Protein AF-0000000075442675 (afdb_homodimer)

pLDDT: mean 93.64, std 9.11, range [33.91, 98.69]

Solvent-accessible surface area (backbone atoms only — not comparable to full-atom values): 12350 Å² total; per-residue (Å²): 120,14,66,55,15,53,50,29,40,51,51,14,61,74,26,34,81,51,34,53,51,86,50,91,44,60,35,53,70,46,50,22,52,49,43,46,20,56,62,39,69,69,18,29,50,34,46,54,47,43,60,75,63,51,63,68,78,42,32,30,48,41,67,50,44,35,72,40,58,76,90,72,62,63,79,36,96,42,80,81,50,68,40,90,90,55,38,53,73,48,44,31,30,26,29,43,65,50,100,84,67,48,62,24,41,36,52,40,73,44,70,68,76,122,121,14,66,55,15,54,50,29,40,51,51,14,61,71,26,35,80,51,33,54,50,86,52,90,44,59,35,53,70,48,51,22,52,49,42,46,19,57,63,40,68,69,19,29,50,34,44,52,47,43,60,74,64,51,63,68,78,43,31,29,48,41,66,49,43,34,71,40,58,77,91,72,60,63,80,36,97,42,79,83,50,66,38,92,92,53,36,53,73,48,44,32,31,26,29,44,65,50,99,83,66,48,60,25,40,37,55,41,74,42,68,65,76,124

Foldseek 3Di:
DDPVVVLVVVLVVLCVQAAADDDPQPDPVVVVLVCLQSVDPQLVVLSVCCQVPPDAPWKWFSVCSSPHHPVPTDTDPDLQAQDPVHGLQTKMWGWHADPVRHIHIYIDRGDPPD/DDPVVVLVVVLVVLCVQAAADDDPQPDPVVVVLVCLQSVDPQLVVLSVCCQVPPDAPWKWFSVCSSPHHPVPTDTDPDLQAQDPVHGLQTKMWGWHADPVRHIHIYIDRGDPPD

Nearest PDB structures (foldseek):
  1qcf-assembly1_A  TM=6.215E-01  e=3.181E+00  Homo sapiens
  1qcf-assembly1_A  TM=6.239E-01  e=3.181E+00  Homo sapiens

Radius of gyration: 18.32 Å; Cα contacts (8 Å, |Δi|>4): 412; chains: 2; bounding box: 30×54×44 Å

Sequence (228 aa):
RSALSVLLERLASMSDRLHCVVDENFDIDTIAWLVIGLGADESRQRLFNFLDEATMGVWYCLGDVVSQSFRFLIELESPEEACVSHGLSCKRVMVVQDELGCRQLRFKTVHRAERSALSVLLERLASMSDRLHCVVDENFDIDTIAWLVIGLGADESRQRLFNFLDEATMGVWYCLGDVVSQSFRFLIELESPEEACVSHGLSCKRVMVVQDELGCRQLRFKTVHRAE

Structure (mmCIF, N/CA/C/O backbone):
data_AF-0000000075442675-model_v1
#
loop_
_entity.id
_entity.type
_entity.pdbx_description
1 polymer 'Uncharacterized protein'
#
loop_
_atom_site.group_PDB
_atom_site.id
_atom_site.type_symbol
_atom_site.label_atom_id
_atom_site.label_alt_id
_atom_site.label_comp_id
_atom_site.label_asym_id
_atom_site.label_entity_id
_atom_site.label_seq_id
_atom_site.pdbx_PDB_ins_code
_atom_site.Cartn_x
_atom_site.Cartn_y
_atom_site.Cartn_z
_atom_site.occupancy
_atom_site.B_iso_or_equiv
_atom_site.auth_seq_id
_atom_site.auth_comp_id
_atom_site.auth_asym_id
_atom_site.auth_atom_id
_atom_site.pdbx_PDB_model_num
ATOM 1 N N . ARG A 1 1 ? -4.152 3.811 19.984 1 90.62 1 ARG A N 1
ATOM 2 C CA . ARG A 1 1 ? -3.889 3.15 18.719 1 90.62 1 ARG A CA 1
ATOM 3 C C . ARG A 1 1 ? -4.66 3.82 17.578 1 90.62 1 ARG A C 1
ATOM 5 O O . ARG A 1 1 ? -5.832 4.164 17.734 1 90.62 1 ARG A O 1
ATOM 12 N N . SER A 1 2 ? -3.941 4.066 16.578 1 96.81 2 SER A N 1
ATOM 13 C CA . SER A 1 2 ? -4.574 4.727 15.438 1 96.81 2 SER A CA 1
ATOM 14 C C . SER A 1 2 ? -5.43 3.752 14.633 1 96.81 2 SER A C 1
ATOM 16 O O . SER A 1 2 ? -5.254 2.535 14.742 1 96.81 2 SER A O 1
ATOM 18 N N . ALA A 1 3 ? -6.379 4.289 13.883 1 97.69 3 ALA A N 1
ATOM 19 C CA . ALA A 1 3 ? -7.184 3.455 12.992 1 97.69 3 ALA A CA 1
ATOM 20 C C . ALA A 1 3 ? -6.305 2.738 11.969 1 97.69 3 ALA A C 1
ATOM 22 O O . ALA A 1 3 ? -6.57 1.59 11.609 1 97.69 3 ALA A O 1
ATOM 23 N N . LEU A 1 4 ? -5.27 3.438 11.531 1 98.25 4 LEU A N 1
ATOM 24 C CA . LEU A 1 4 ? -4.34 2.836 10.586 1 98.25 4 LEU A CA 1
ATOM 25 C C . LEU A 1 4 ? -3.652 1.62 11.195 1 98.25 4 LEU A C 1
ATOM 27 O O . LEU A 1 4 ? -3.549 0.572 10.555 1 98.25 4 LEU A O 1
ATOM 31 N N . SER A 1 5 ? -3.236 1.75 12.43 1 98.62 5 SER A N 1
ATOM 32 C CA . SER A 1 5 ? -2.559 0.659 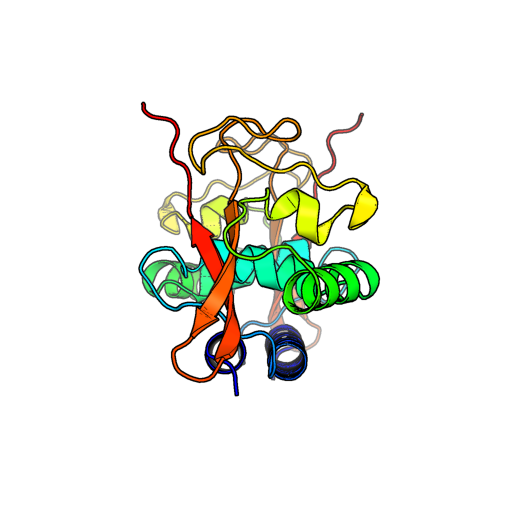13.117 1 98.62 5 SER A CA 1
ATOM 33 C C . SER A 1 5 ? -3.459 -0.566 13.234 1 98.62 5 SER A C 1
ATOM 35 O O . SER A 1 5 ? -3.021 -1.69 12.977 1 98.62 5 SER A O 1
ATOM 37 N N . VAL A 1 6 ? -4.691 -0.37 13.531 1 98.25 6 VAL A N 1
ATOM 38 C CA . VAL A 1 6 ? -5.66 -1.455 13.672 1 98.25 6 VAL A CA 1
ATOM 39 C C . VAL A 1 6 ? -5.867 -2.137 12.32 1 98.25 6 VAL A C 1
ATOM 41 O O . VAL A 1 6 ? -5.883 -3.367 12.234 1 98.25 6 VAL A O 1
ATOM 44 N N . LEU A 1 7 ? -5.992 -1.33 11.305 1 98.12 7 LEU A N 1
ATOM 45 C CA . LEU A 1 7 ? -6.227 -1.875 9.969 1 98.12 7 LEU A CA 1
ATOM 46 C C . LEU A 1 7 ? -5.023 -2.686 9.5 1 98.12 7 LEU A C 1
ATOM 48 O O . LEU A 1 7 ? -5.188 -3.77 8.93 1 98.12 7 LEU A O 1
ATOM 52 N N . LEU A 1 8 ? -3.84 -2.174 9.742 1 98.5 8 LEU A N 1
ATOM 53 C CA . LEU A 1 8 ? -2.635 -2.887 9.328 1 98.5 8 LEU A CA 1
ATOM 54 C C . LEU A 1 8 ? -2.492 -4.199 10.086 1 98.5 8 LEU A C 1
ATOM 56 O O . LEU A 1 8 ? -2.008 -5.191 9.539 1 98.5 8 LEU A O 1
ATOM 60 N N . GLU A 1 9 ? -2.914 -4.219 11.336 1 98.44 9 GLU A N 1
ATOM 61 C CA . GLU A 1 9 ? -2.906 -5.465 12.094 1 98.44 9 GLU A CA 1
ATOM 62 C C . GLU A 1 9 ? -3.875 -6.484 11.5 1 98.44 9 GLU A C 1
ATOM 64 O O . GLU A 1 9 ? -3.576 -7.676 11.445 1 98.44 9 GLU A O 1
ATOM 69 N N . ARG A 1 10 ? -5 -6.012 11.094 1 98.06 10 ARG A N 1
ATOM 70 C CA . ARG A 1 10 ? -5.961 -6.895 10.445 1 98.06 10 ARG A CA 1
ATOM 71 C C . ARG A 1 10 ? -5.395 -7.457 9.148 1 98.06 10 ARG A C 1
ATOM 73 O O . ARG A 1 10 ? -5.52 -8.656 8.875 1 98.06 10 ARG A O 1
ATOM 80 N N . LEU A 1 11 ? -4.797 -6.594 8.383 1 98.5 11 LEU A N 1
ATOM 81 C CA . LEU A 1 11 ? -4.184 -7.047 7.137 1 98.5 11 LEU A CA 1
ATOM 82 C C . LEU A 1 11 ? -3.072 -8.055 7.414 1 98.5 11 LEU A C 1
ATOM 84 O O . LEU A 1 11 ? -2.893 -9.008 6.656 1 98.5 11 LEU A O 1
ATOM 88 N N . ALA A 1 12 ? -2.342 -7.789 8.492 1 98.44 12 ALA A N 1
ATOM 89 C CA . ALA A 1 12 ? -1.298 -8.734 8.883 1 98.44 12 ALA A CA 1
ATOM 90 C C . ALA A 1 12 ? -1.883 -10.117 9.164 1 98.44 12 ALA A C 1
ATOM 92 O O . ALA A 1 12 ? -1.356 -11.125 8.695 1 98.44 12 ALA A O 1
ATOM 93 N N . SER A 1 13 ? -2.959 -10.133 9.836 1 98.19 13 SER A N 1
ATOM 94 C CA . SER A 1 13 ? -3.623 -11.391 10.156 1 98.19 13 SER A CA 1
ATOM 95 C C . SER A 1 13 ? -4.109 -12.094 8.891 1 98.19 13 SER A C 1
ATOM 97 O O . SER A 1 13 ? -3.967 -13.312 8.758 1 98.19 13 SER A O 1
ATOM 99 N N . MET A 1 14 ? -4.621 -11.328 8.008 1 97.38 14 MET A N 1
ATOM 100 C CA . MET A 1 14 ? -5.164 -11.883 6.77 1 97.38 14 MET A CA 1
ATOM 101 C C . MET A 1 14 ? -4.055 -12.453 5.895 1 97.38 14 MET A C 1
ATOM 103 O O . MET A 1 14 ? -4.312 -13.305 5.039 1 97.38 14 MET A O 1
ATOM 107 N N . SER A 1 15 ? -2.85 -11.977 6.082 1 98.31 15 SER A N 1
ATOM 108 C CA . SER A 1 15 ? -1.772 -12.344 5.168 1 98.31 15 SER A CA 1
ATOM 109 C C . SER A 1 15 ? -0.898 -13.445 5.754 1 98.31 15 SER A C 1
ATOM 111 O O . SER A 1 15 ? 0.197 -13.711 5.254 1 98.31 15 SER A O 1
ATOM 113 N N . ASP A 1 16 ? -1.342 -14.109 6.832 1 97.56 16 ASP A N 1
ATOM 114 C CA . ASP A 1 16 ? -0.563 -15.102 7.566 1 97.56 16 ASP A CA 1
ATOM 115 C C . ASP A 1 16 ? -0.097 -16.219 6.641 1 97.56 16 ASP A C 1
ATOM 117 O O . ASP A 1 16 ? 1.003 -16.75 6.809 1 97.56 16 ASP A O 1
ATOM 121 N N . ARG A 1 17 ? -0.922 -16.594 5.648 1 96.12 17 ARG A N 1
ATOM 122 C CA . ARG A 1 17 ? -0.6 -17.719 4.793 1 96.12 17 ARG A CA 1
ATOM 123 C C . ARG A 1 17 ? -0.155 -17.266 3.41 1 96.12 17 ARG A C 1
ATOM 125 O O . ARG A 1 17 ? 0.044 -18.078 2.508 1 96.12 17 ARG A O 1
ATOM 132 N N . LEU A 1 18 ? -0.059 -15.938 3.232 1 98.06 18 LEU A N 1
ATOM 133 C CA . LEU A 1 18 ? 0.383 -15.406 1.947 1 98.06 18 LEU A CA 1
ATOM 134 C C . LEU A 1 18 ? 1.905 -15.344 1.877 1 98.06 18 LEU A C 1
ATOM 136 O O . LEU A 1 18 ? 2.498 -14.273 2.021 1 98.06 18 LEU A O 1
ATOM 140 N N . HIS A 1 19 ? 2.447 -16.469 1.612 1 98.12 19 HIS A N 1
ATOM 141 C CA . HIS A 1 19 ? 3.902 -16.594 1.604 1 98.12 19 HIS A CA 1
ATOM 142 C C . HIS A 1 19 ? 4.5 -15.953 0.354 1 98.12 19 HIS A C 1
ATOM 144 O O . HIS A 1 19 ? 3.986 -16.156 -0.751 1 98.12 19 HIS A O 1
ATOM 150 N N . CYS A 1 20 ? 5.535 -15.203 0.565 1 98.31 20 CYS A N 1
ATOM 151 C CA . CYS A 1 20 ? 6.23 -14.484 -0.495 1 98.31 20 CYS A CA 1
ATOM 152 C C . CYS A 1 20 ? 7.727 -14.773 -0.459 1 98.31 20 CYS A C 1
ATOM 154 O O . CYS A 1 20 ? 8.297 -14.984 0.613 1 98.31 20 CYS A O 1
ATOM 156 N N . VAL A 1 21 ? 8.32 -14.805 -1.605 1 98.25 21 VAL A N 1
ATOM 157 C CA . VAL A 1 21 ? 9.773 -14.805 -1.68 1 98.25 21 VAL A CA 1
ATOM 158 C C . VAL A 1 21 ? 10.32 -13.445 -1.259 1 98.25 21 VAL A C 1
ATOM 160 O O . VAL A 1 21 ? 9.93 -12.414 -1.817 1 98.25 21 VAL A O 1
ATOM 163 N N . VAL A 1 22 ? 11.203 -13.531 -0.274 1 97.69 22 VAL A N 1
ATOM 164 C CA . VAL A 1 22 ? 11.781 -12.289 0.224 1 97.69 22 VAL A CA 1
ATOM 165 C C . VAL A 1 22 ? 13.117 -12.023 -0.463 1 97.69 22 VAL A C 1
ATOM 167 O O . VAL A 1 22 ? 14.133 -12.625 -0.112 1 97.69 22 VAL A O 1
ATOM 170 N N . ASP A 1 23 ? 13.109 -11.188 -1.436 1 96.62 23 ASP A N 1
ATOM 171 C CA . ASP A 1 23 ? 14.312 -10.742 -2.135 1 96.62 23 ASP A CA 1
ATOM 172 C C . ASP A 1 23 ? 14.211 -9.258 -2.486 1 96.62 23 ASP A C 1
ATOM 174 O O . ASP A 1 23 ? 13.43 -8.523 -1.885 1 96.62 23 ASP A O 1
ATOM 178 N N . GLU A 1 24 ? 15 -8.68 -3.377 1 95.44 24 GLU A N 1
ATOM 179 C CA . GLU A 1 24 ? 15.062 -7.254 -3.668 1 95.44 24 GLU A CA 1
ATOM 180 C C . GLU A 1 24 ? 13.75 -6.758 -4.266 1 95.44 24 GLU A C 1
ATOM 182 O O . GLU A 1 24 ? 13.469 -5.555 -4.258 1 95.44 24 GLU A O 1
ATOM 187 N N . ASN A 1 25 ? 12.953 -7.762 -4.797 1 95.12 25 ASN A N 1
ATOM 188 C CA . ASN A 1 25 ? 11.695 -7.379 -5.438 1 95.12 25 ASN A CA 1
ATOM 189 C C . ASN A 1 25 ? 10.539 -7.383 -4.445 1 95.12 25 ASN A C 1
ATOM 191 O O . ASN A 1 25 ? 9.445 -6.906 -4.758 1 95.12 25 ASN A O 1
ATOM 195 N N . PHE A 1 26 ? 10.789 -7.965 -3.246 1 96.81 26 PHE A N 1
ATOM 196 C CA . PHE A 1 26 ? 9.859 -7.848 -2.125 1 96.81 26 PHE A CA 1
ATOM 197 C C . PHE A 1 26 ? 10.094 -6.551 -1.362 1 96.81 26 PHE A C 1
ATOM 199 O O . PHE A 1 26 ? 10.562 -6.57 -0.22 1 96.81 26 PHE A O 1
ATOM 206 N N . ASP A 1 27 ? 9.742 -5.422 -2.068 1 94.81 27 ASP A N 1
ATOM 207 C CA . ASP A 1 27 ? 10.016 -4.082 -1.562 1 94.81 27 ASP A CA 1
ATOM 208 C C . ASP A 1 27 ? 8.727 -3.393 -1.117 1 94.81 27 ASP A C 1
ATOM 210 O O . ASP A 1 27 ? 7.648 -3.986 -1.175 1 94.81 27 ASP A O 1
ATOM 214 N N . ILE A 1 28 ? 8.859 -2.23 -0.713 1 94.62 28 ILE A N 1
ATOM 215 C CA . ILE A 1 28 ? 7.742 -1.525 -0.094 1 94.62 28 ILE A CA 1
ATOM 216 C C . ILE A 1 28 ? 6.637 -1.307 -1.124 1 94.62 28 ILE A C 1
ATOM 218 O O . ILE A 1 28 ? 5.453 -1.332 -0.785 1 94.62 28 ILE A O 1
ATOM 222 N N . ASP A 1 29 ? 7.016 -1.035 -2.387 1 92.31 29 ASP A N 1
ATOM 223 C CA . ASP A 1 29 ? 6.02 -0.896 -3.445 1 92.31 29 ASP A CA 1
ATOM 224 C C . ASP A 1 29 ? 5.199 -2.176 -3.602 1 92.31 29 ASP A C 1
ATOM 226 O O . ASP A 1 29 ? 3.986 -2.119 -3.801 1 92.31 29 ASP A O 1
ATOM 230 N N . THR A 1 30 ? 5.914 -3.285 -3.512 1 95.69 30 THR A N 1
ATOM 231 C CA . THR A 1 30 ? 5.234 -4.57 -3.598 1 95.69 30 THR A CA 1
ATOM 232 C C . THR A 1 30 ? 4.27 -4.75 -2.428 1 95.69 30 THR A C 1
ATOM 234 O O . THR A 1 30 ? 3.129 -5.184 -2.617 1 95.69 30 THR A O 1
ATOM 237 N N . ILE A 1 31 ? 4.695 -4.41 -1.247 1 97.06 31 ILE A N 1
ATOM 238 C CA . ILE A 1 31 ? 3.855 -4.531 -0.06 1 97.06 31 ILE A CA 1
ATOM 239 C C . ILE A 1 31 ? 2.611 -3.658 -0.218 1 97.06 31 ILE A C 1
ATOM 241 O O . ILE A 1 31 ? 1.505 -4.074 0.134 1 97.06 31 ILE A O 1
ATOM 245 N N . ALA A 1 32 ? 2.797 -2.504 -0.785 1 95.06 32 ALA A N 1
ATOM 246 C CA . ALA A 1 32 ? 1.663 -1.62 -1.043 1 95.06 32 ALA A CA 1
ATOM 247 C C . ALA A 1 32 ? 0.653 -2.281 -1.977 1 95.06 32 ALA A C 1
ATOM 249 O O . ALA A 1 32 ? -0.556 -2.207 -1.746 1 95.06 32 ALA A O 1
ATOM 250 N N . TRP A 1 33 ? 1.118 -2.938 -3 1 94.44 33 TRP A N 1
ATOM 251 C CA . TRP A 1 33 ? 0.238 -3.66 -3.912 1 94.44 33 TRP A CA 1
ATOM 252 C C . TRP A 1 33 ? -0.495 -4.785 -3.188 1 94.44 33 TRP A C 1
ATOM 254 O O . TRP A 1 33 ? -1.679 -5.023 -3.436 1 94.44 33 TRP A O 1
ATOM 264 N N . LEU A 1 34 ? 0.223 -5.449 -2.324 1 97.81 34 LEU A N 1
ATOM 265 C CA . LEU A 1 34 ? -0.387 -6.559 -1.602 1 97.81 34 LEU A CA 1
ATOM 266 C C . LEU A 1 34 ? -1.438 -6.055 -0.618 1 97.81 34 LEU A C 1
ATOM 268 O O . LEU A 1 34 ? -2.443 -6.727 -0.379 1 97.81 34 LEU A O 1
ATOM 272 N N . VAL A 1 35 ? -1.196 -4.875 -0.115 1 97.75 35 VAL A N 1
ATOM 273 C CA . VAL A 1 35 ? -2.201 -4.246 0.737 1 97.75 35 VAL A CA 1
ATOM 274 C C . VAL A 1 35 ? -3.475 -3.994 -0.065 1 97.75 35 VAL A C 1
ATOM 276 O O . VAL A 1 35 ? -4.578 -4.277 0.405 1 97.75 35 VAL A O 1
ATOM 279 N N . ILE A 1 36 ? -3.336 -3.549 -1.27 1 95.44 36 ILE A N 1
ATOM 280 C CA . ILE A 1 36 ? -4.48 -3.338 -2.15 1 95.44 36 ILE A CA 1
ATOM 281 C C . ILE A 1 36 ? -5.199 -4.664 -2.387 1 95.44 36 ILE A C 1
ATOM 283 O O . ILE A 1 36 ? -6.43 -4.734 -2.314 1 95.44 36 ILE A O 1
ATOM 287 N N . GLY A 1 37 ? -4.496 -5.66 -2.57 1 96.19 37 GLY A N 1
ATOM 288 C CA . GLY A 1 37 ? -5.059 -6.977 -2.811 1 96.19 37 GLY A CA 1
ATOM 289 C C . GLY A 1 37 ? -5.738 -7.57 -1.59 1 96.19 37 GLY A C 1
ATOM 290 O O . GLY A 1 37 ? -6.715 -8.312 -1.715 1 96.19 37 GLY A O 1
ATOM 291 N N . LEU A 1 38 ? -5.199 -7.246 -0.438 1 97.5 38 LEU A N 1
ATOM 292 C CA . LEU A 1 38 ? -5.711 -7.82 0.802 1 97.5 38 LEU A CA 1
ATOM 293 C C . LEU A 1 38 ? -6.918 -7.035 1.307 1 97.5 38 LEU A C 1
ATOM 295 O O . LEU A 1 38 ? -7.766 -7.582 2.012 1 97.5 38 LEU A O 1
ATOM 299 N N . GLY A 1 39 ? -6.945 -5.863 0.927 1 94 39 GLY A N 1
ATOM 300 C CA . GLY A 1 39 ? -7.895 -4.953 1.545 1 94 39 GLY A CA 1
ATOM 301 C C . GLY A 1 39 ? -9.328 -5.223 1.138 1 94 39 GLY A C 1
ATOM 302 O O . GLY A 1 39 ? -10.242 -5.125 1.96 1 94 39 GLY A O 1
ATOM 303 N N . ALA A 1 40 ? -9.523 -5.434 -0.117 1 90.25 40 ALA A N 1
ATOM 304 C CA . ALA A 1 40 ? -10.867 -5.73 -0.588 1 90.25 40 ALA A CA 1
ATOM 305 C C . ALA A 1 40 ? -11.133 -7.234 -0.591 1 90.25 40 ALA A C 1
ATOM 307 O O . ALA A 1 40 ? -10.266 -8.023 -0.99 1 90.25 40 ALA A O 1
ATOM 308 N N . ASP A 1 41 ? -12.336 -7.637 -0.234 1 93.06 41 ASP A N 1
ATOM 309 C CA . ASP A 1 41 ? -12.672 -9.055 -0.108 1 93.06 41 ASP A CA 1
ATOM 310 C C . ASP A 1 41 ? -12.438 -9.789 -1.426 1 93.06 41 ASP A C 1
ATOM 312 O O . ASP A 1 41 ? -11.781 -10.828 -1.455 1 93.06 41 ASP A O 1
ATOM 316 N N . GLU A 1 42 ? -12.984 -9.25 -2.496 1 94.62 42 GLU A N 1
ATOM 317 C CA . GLU A 1 42 ? -12.867 -9.922 -3.785 1 94.62 42 GLU A CA 1
ATOM 318 C C . GLU A 1 42 ? -11.406 -10 -4.234 1 94.62 42 GLU A C 1
ATOM 320 O O . GLU A 1 42 ? -10.961 -11.047 -4.723 1 94.62 42 GLU A O 1
ATOM 325 N N . SER A 1 43 ? -10.695 -8.945 -4.043 1 96.12 43 SER A N 1
ATOM 326 C CA . SER A 1 43 ? -9.289 -8.93 -4.414 1 96.12 43 SER A CA 1
ATOM 327 C C . SER A 1 43 ? -8.484 -9.922 -3.576 1 96.12 43 SER A C 1
ATOM 329 O O . SER A 1 43 ? -7.602 -10.602 -4.094 1 96.12 43 SER A O 1
ATOM 331 N N . ARG A 1 44 ? -8.844 -9.977 -2.346 1 96.88 44 ARG A N 1
ATOM 332 C CA . ARG A 1 44 ? -8.164 -10.898 -1.443 1 96.88 44 ARG A CA 1
ATOM 333 C C . ARG A 1 44 ? -8.359 -12.344 -1.881 1 96.88 44 ARG A C 1
ATOM 335 O O . ARG A 1 44 ? -7.406 -13.125 -1.924 1 96.88 44 ARG A O 1
ATOM 342 N N . GLN A 1 45 ? -9.531 -12.664 -2.248 1 96.56 45 GLN A N 1
ATOM 343 C CA . GLN A 1 45 ? -9.82 -14.008 -2.744 1 96.56 45 GLN A CA 1
ATOM 344 C C . GLN A 1 45 ? -9.039 -14.305 -4.02 1 96.56 45 GLN A C 1
ATOM 346 O O . GLN A 1 45 ? 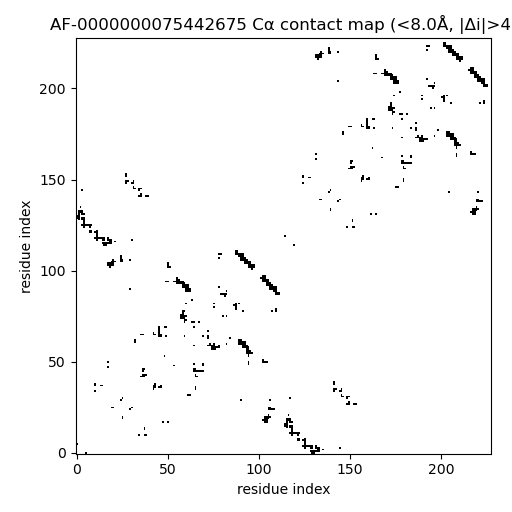-8.492 -15.398 -4.176 1 96.56 45 GLN A O 1
ATOM 351 N N . ARG A 1 46 ? -8.984 -13.352 -4.859 1 97.12 46 ARG A N 1
ATOM 352 C CA . ARG A 1 46 ? -8.234 -13.516 -6.102 1 97.12 46 ARG A CA 1
ATOM 353 C C . ARG A 1 46 ? -6.762 -13.797 -5.824 1 97.12 46 ARG A C 1
ATOM 355 O O . ARG A 1 46 ? -6.16 -14.672 -6.449 1 97.12 46 ARG A O 1
ATOM 362 N N . LEU A 1 47 ? -6.246 -13.062 -4.902 1 97.44 47 LEU A N 1
ATOM 363 C CA . LEU A 1 47 ? -4.832 -13.203 -4.555 1 97.44 47 LEU A CA 1
ATOM 364 C C . LEU A 1 47 ? -4.543 -14.586 -3.994 1 97.44 47 LEU A C 1
ATOM 366 O O . LEU A 1 47 ? -3.588 -15.242 -4.414 1 97.44 47 LEU A O 1
ATOM 370 N N . PHE A 1 48 ? -5.371 -15.109 -3.102 1 97.56 48 PHE A N 1
ATOM 371 C CA . PHE A 1 48 ? -5.164 -16.422 -2.502 1 97.56 48 PHE A CA 1
ATOM 372 C C . PHE A 1 48 ? -5.434 -17.531 -3.516 1 97.56 48 PHE A C 1
ATOM 374 O O . PHE A 1 48 ? -4.727 -18.531 -3.543 1 97.56 48 PHE A O 1
ATOM 381 N N . ASN A 1 49 ? -6.453 -17.297 -4.352 1 97.44 49 ASN A N 1
ATOM 382 C CA . ASN A 1 49 ? -6.688 -18.25 -5.43 1 97.44 49 ASN A CA 1
ATOM 383 C C . ASN A 1 49 ? -5.477 -18.344 -6.359 1 97.44 49 ASN A C 1
ATOM 385 O O . ASN A 1 49 ? -5.105 -19.438 -6.781 1 97.44 49 ASN A O 1
ATOM 389 N N . PHE A 1 50 ? -4.93 -17.266 -6.676 1 98.44 50 PHE A N 1
ATOM 390 C CA . PHE A 1 50 ? -3.736 -17.25 -7.512 1 98.44 50 PHE A CA 1
ATOM 391 C C . PHE A 1 50 ? -2.6 -18.016 -6.859 1 98.44 50 PHE A C 1
ATOM 393 O O . PHE A 1 50 ? -1.978 -18.875 -7.5 1 98.44 50 PHE A O 1
ATOM 400 N N . LEU A 1 51 ? -2.369 -17.766 -5.59 1 98.12 51 LEU A N 1
ATOM 401 C CA . LEU A 1 51 ? -1.33 -18.484 -4.867 1 98.12 51 LEU A CA 1
ATOM 402 C C . LEU A 1 51 ? -1.588 -19.984 -4.902 1 98.12 51 LEU A C 1
ATOM 404 O O . LEU A 1 51 ? -0.672 -20.766 -5.156 1 98.12 51 LEU A O 1
ATOM 408 N N . ASP A 1 52 ? -2.82 -20.359 -4.785 1 97.19 52 ASP A N 1
ATOM 409 C CA . ASP A 1 52 ? -3.166 -21.766 -4.621 1 97.19 52 ASP A CA 1
ATOM 410 C C . ASP A 1 52 ? -3.201 -22.484 -5.965 1 97.19 52 ASP A C 1
ATOM 412 O O . ASP A 1 52 ? -2.844 -23.656 -6.055 1 97.19 52 ASP A O 1
ATOM 416 N N . GLU A 1 53 ? -3.52 -21.719 -7.074 1 96.88 53 GLU A N 1
ATOM 417 C CA . GLU A 1 53 ? -3.953 -22.453 -8.25 1 96.88 53 GLU A CA 1
ATOM 418 C C . GLU A 1 53 ? -3.127 -22.078 -9.477 1 96.88 53 GLU A C 1
ATOM 420 O O . GLU A 1 53 ? -3.127 -22.812 -10.477 1 96.88 53 GLU A O 1
ATOM 425 N N . ALA A 1 54 ? -2.486 -20.969 -9.414 1 97.62 54 ALA A N 1
ATOM 426 C CA . ALA A 1 54 ? -1.804 -20.516 -10.625 1 97.62 54 ALA A CA 1
ATOM 427 C C . ALA A 1 54 ? -0.709 -21.5 -11.039 1 97.62 54 ALA A C 1
ATOM 429 O O . ALA A 1 54 ? -0.136 -22.188 -10.195 1 97.62 54 ALA A O 1
ATOM 430 N N . THR A 1 55 ? -0.481 -21.578 -12.32 1 96.44 55 THR A N 1
ATOM 431 C CA . THR A 1 55 ? 0.628 -22.359 -12.844 1 96.44 55 THR A CA 1
ATOM 432 C C . THR A 1 55 ? 1.961 -21.828 -12.32 1 96.44 55 THR A C 1
ATOM 434 O O . THR A 1 55 ? 2.205 -20.625 -12.328 1 96.44 55 THR A O 1
ATOM 437 N N . MET A 1 56 ? 2.764 -22.75 -11.875 1 96.94 56 MET A N 1
ATOM 438 C CA . MET A 1 56 ? 4.059 -22.375 -11.32 1 96.94 56 MET A CA 1
ATOM 439 C C . MET A 1 56 ? 5.004 -21.906 -12.422 1 96.94 56 MET A C 1
ATOM 441 O O . MET A 1 56 ? 5.039 -22.484 -13.508 1 96.94 56 MET A O 1
ATOM 445 N N . GLY A 1 57 ? 5.727 -20.859 -12.133 1 96.88 57 GLY A N 1
ATOM 446 C CA . GLY A 1 57 ? 6.812 -20.422 -13 1 96.88 57 GLY A CA 1
ATOM 447 C C . GLY A 1 57 ? 6.348 -19.531 -14.133 1 96.88 57 GLY A C 1
ATOM 448 O O . GLY A 1 57 ? 7.109 -19.25 -15.062 1 96.88 57 GLY A O 1
ATOM 449 N N . VAL A 1 58 ? 5.086 -19.156 -14.078 1 97.56 58 VAL A N 1
ATOM 450 C CA . VAL A 1 58 ? 4.539 -18.297 -15.125 1 97.56 58 VAL A CA 1
ATOM 451 C C . VAL A 1 58 ? 4.293 -16.891 -14.562 1 97.56 58 VAL A C 1
ATOM 453 O O . VAL A 1 58 ? 3.715 -16.75 -13.477 1 97.56 58 VAL A O 1
ATOM 456 N N . TRP A 1 59 ? 4.723 -15.906 -15.289 1 97.12 59 TRP A N 1
ATOM 457 C CA . TRP A 1 59 ? 4.605 -14.531 -14.836 1 97.12 59 TRP A CA 1
ATOM 458 C C . TRP A 1 59 ? 3.254 -13.938 -15.227 1 97.12 59 TRP A C 1
ATOM 460 O O . TRP A 1 59 ? 2.764 -14.172 -16.328 1 97.12 59 TRP A O 1
ATOM 470 N N . TYR A 1 60 ? 2.695 -13.117 -14.312 1 97.19 60 TYR A N 1
ATOM 471 C CA . TYR A 1 60 ? 1.475 -12.344 -14.523 1 97.19 60 TYR A CA 1
ATOM 472 C C . TYR A 1 60 ? 1.652 -10.906 -14.047 1 97.19 60 TYR A C 1
ATOM 474 O O . TYR A 1 60 ? 2.598 -10.602 -13.32 1 97.19 60 TYR A O 1
ATOM 482 N N . CYS A 1 61 ? 0.839 -10.078 -14.531 1 96.38 61 CYS A N 1
ATOM 483 C CA . CYS A 1 61 ? 0.715 -8.742 -13.961 1 96.38 61 CYS A CA 1
ATOM 484 C C . CYS A 1 61 ? 0.058 -8.797 -12.586 1 96.38 61 CYS A C 1
ATOM 486 O O . CYS A 1 61 ? -1.07 -9.273 -12.453 1 96.38 61 CYS A O 1
ATOM 488 N N . LEU A 1 62 ? 0.771 -8.25 -11.602 1 96.75 62 LEU A N 1
ATOM 489 C CA . LEU A 1 62 ? 0.215 -8.266 -10.258 1 96.75 62 LEU A CA 1
ATOM 490 C C . LEU A 1 62 ? -1.079 -7.457 -10.195 1 96.75 62 LEU A C 1
ATOM 492 O O . LEU A 1 62 ? -2.041 -7.871 -9.547 1 96.75 62 LEU A O 1
ATOM 496 N N . GLY A 1 63 ? -1.118 -6.324 -10.883 1 94.19 63 GLY A N 1
ATOM 497 C CA . GLY A 1 63 ? -2.336 -5.531 -10.953 1 94.19 63 GLY A CA 1
ATOM 498 C C . GLY A 1 63 ? -3.527 -6.312 -11.469 1 94.19 63 GLY A C 1
ATOM 499 O O . GLY A 1 63 ? -4.633 -6.199 -10.938 1 94.19 63 GLY A O 1
ATOM 500 N N . ASP A 1 64 ? -3.283 -7.09 -12.484 1 95.62 64 ASP A N 1
ATOM 501 C CA . ASP A 1 64 ? -4.359 -7.91 -13.031 1 95.62 64 ASP A CA 1
ATOM 502 C C . ASP A 1 64 ? -4.77 -9.008 -12.055 1 95.62 64 ASP A C 1
ATOM 504 O O . ASP A 1 64 ? -5.957 -9.328 -11.938 1 95.62 64 ASP A O 1
ATOM 508 N N . VAL A 1 65 ? -3.809 -9.57 -11.352 1 97 65 VAL A N 1
ATOM 509 C CA . VAL A 1 65 ? -4.09 -10.641 -10.398 1 97 65 VAL A CA 1
ATOM 510 C C . VAL A 1 65 ? -5.047 -10.133 -9.32 1 97 65 VAL A C 1
ATOM 512 O O . VAL A 1 65 ? -5.961 -10.852 -8.906 1 97 65 VAL A O 1
ATOM 515 N N . VAL A 1 66 ? -4.879 -8.898 -8.93 1 94.88 66 VAL A N 1
ATOM 516 C CA . VAL A 1 66 ? -5.68 -8.398 -7.82 1 94.88 66 VAL A CA 1
ATOM 517 C C . VAL A 1 66 ? -6.996 -7.832 -8.344 1 94.88 66 VAL A C 1
ATOM 519 O O . VAL A 1 66 ? -7.934 -7.609 -7.574 1 94.88 66 VAL A O 1
ATOM 522 N N . SER A 1 67 ? -7.133 -7.613 -9.695 1 93.75 67 SER A N 1
ATOM 523 C CA . SER A 1 67 ? -8.289 -6.859 -10.156 1 93.75 67 SER A CA 1
ATOM 524 C C . SER A 1 67 ? -9.18 -7.707 -11.055 1 93.75 67 SER A C 1
ATOM 526 O O . SER A 1 67 ? -10.328 -7.344 -11.328 1 93.75 67 SER A O 1
ATOM 528 N N . GLN A 1 68 ? -8.625 -8.789 -11.547 1 94.5 68 GLN A N 1
ATOM 529 C CA . GLN A 1 68 ? -9.391 -9.562 -12.523 1 94.5 68 GLN A CA 1
ATOM 530 C C . GLN A 1 68 ? -9.57 -11 -12.055 1 94.5 68 GLN A C 1
ATOM 532 O O . GLN A 1 68 ? -8.828 -11.484 -11.203 1 94.5 68 GLN A O 1
ATOM 537 N N . SER A 1 69 ? -10.57 -11.562 -12.648 1 92.81 69 SER A N 1
ATOM 538 C CA . SER A 1 69 ? -10.781 -12.984 -12.398 1 92.81 69 SER A CA 1
ATOM 539 C C . SER A 1 69 ? -9.633 -13.82 -12.961 1 92.81 69 SER A C 1
ATOM 541 O O . SER A 1 69 ? -9.07 -13.484 -14.008 1 92.81 69 SER A O 1
ATOM 543 N N . PHE A 1 70 ? -9.445 -14.891 -12.289 1 93.88 70 PHE A N 1
ATOM 544 C CA . PHE A 1 70 ? -8.344 -15.797 -12.602 1 93.88 70 PHE A CA 1
ATOM 545 C C . PHE A 1 70 ? -8.391 -16.25 -14.055 1 93.88 70 PHE A C 1
ATOM 547 O O . PHE A 1 70 ? -7.359 -16.312 -14.727 1 93.88 70 PHE A O 1
ATOM 554 N N . ARG A 1 71 ? -9.547 -16.484 -14.609 1 92.19 71 ARG A N 1
ATOM 555 C CA . ARG A 1 71 ? -9.719 -17.031 -15.953 1 92.19 71 ARG A CA 1
ATOM 556 C C . ARG A 1 71 ? -9.328 -16 -17.016 1 92.19 71 ARG A C 1
ATOM 558 O O . ARG A 1 71 ? -9.102 -16.359 -18.172 1 92.19 71 ARG A O 1
ATOM 565 N N . PHE A 1 72 ? -9.234 -14.711 -16.609 1 94.19 72 PHE A N 1
ATOM 566 C CA . PHE A 1 72 ? -8.945 -13.648 -17.578 1 94.19 72 PHE A CA 1
ATOM 567 C C . PHE A 1 72 ? -7.484 -13.234 -17.516 1 94.19 72 PHE A C 1
ATOM 569 O O . PHE A 1 72 ? -7.043 -12.367 -18.266 1 94.19 72 PHE A O 1
ATOM 576 N N . LEU A 1 73 ? -6.781 -13.852 -16.594 1 96.5 73 LEU A N 1
ATOM 577 C CA . LEU A 1 73 ? -5.371 -13.492 -16.484 1 96.5 73 LEU A CA 1
ATOM 578 C C . LEU A 1 73 ? -4.598 -13.914 -17.719 1 96.5 73 LEU A C 1
ATOM 580 O O . LEU A 1 73 ? -4.832 -14.992 -18.266 1 96.5 73 LEU A O 1
ATOM 584 N N . ILE A 1 74 ? -3.748 -13.031 -18.125 1 95.81 74 ILE A N 1
ATOM 585 C CA . ILE A 1 74 ? -2.914 -13.289 -19.297 1 95.81 74 ILE A CA 1
ATOM 586 C C . ILE A 1 74 ? -1.485 -13.594 -18.859 1 95.81 74 ILE A C 1
ATOM 588 O O . ILE A 1 74 ? -0.871 -12.812 -18.125 1 95.81 74 ILE A O 1
ATOM 592 N N . GLU A 1 75 ? -1.024 -14.719 -19.328 1 96.38 75 GLU A N 1
ATOM 593 C CA . GLU A 1 75 ? 0.35 -15.117 -19.047 1 96.38 75 GLU A CA 1
ATOM 594 C C . GLU A 1 75 ? 1.348 -14.242 -19.797 1 96.38 75 GLU A C 1
ATOM 596 O O . GLU A 1 75 ? 1.113 -13.875 -20.953 1 96.38 75 GLU A O 1
ATOM 601 N N . LEU A 1 76 ? 2.459 -13.953 -19.125 1 95.19 76 LEU A N 1
ATOM 602 C CA . LEU A 1 76 ? 3.574 -13.273 -19.766 1 95.19 76 LEU A CA 1
ATOM 603 C C . LEU A 1 76 ? 4.68 -14.266 -20.125 1 95.19 76 LEU A C 1
ATOM 605 O O . LEU A 1 76 ? 5.043 -15.117 -19.312 1 95.19 76 LEU A O 1
ATOM 609 N N . GLU A 1 77 ? 5.18 -14.156 -21.297 1 91.38 77 GLU A N 1
ATOM 610 C CA . GLU A 1 77 ? 6.258 -15.047 -21.734 1 91.38 77 GLU A CA 1
ATOM 611 C C . GLU A 1 77 ? 7.523 -14.805 -20.922 1 91.38 77 GLU A C 1
ATOM 613 O O . GLU A 1 77 ? 8.305 -15.734 -20.688 1 91.38 77 GLU A O 1
ATOM 618 N N . SER A 1 78 ? 7.762 -13.523 -20.609 1 91.44 78 SER A N 1
ATOM 619 C CA . SER A 1 78 ? 8.875 -13.117 -19.766 1 91.44 78 SER A CA 1
ATOM 620 C C . SER A 1 78 ? 8.492 -11.938 -18.875 1 91.44 78 SER A C 1
ATOM 622 O O . SER A 1 78 ? 7.531 -11.227 -19.156 1 91.44 78 SER A O 1
ATOM 624 N N . PRO A 1 79 ? 9.211 -11.781 -17.781 1 89.31 79 PRO A N 1
ATOM 625 C CA . PRO A 1 79 ? 8.898 -10.641 -16.922 1 89.31 79 PRO A CA 1
ATOM 626 C C . PRO A 1 79 ? 9.117 -9.297 -17.609 1 89.31 79 PRO A C 1
ATOM 628 O O . PRO A 1 79 ? 8.617 -8.273 -17.141 1 89.31 79 PRO A O 1
ATOM 631 N N . GLU A 1 80 ? 9.867 -9.367 -18.734 1 90.88 80 GLU A N 1
ATOM 632 C CA . GLU A 1 80 ? 10.188 -8.125 -19.422 1 90.88 80 GLU A CA 1
ATOM 633 C C . GLU A 1 80 ? 9.148 -7.805 -20.484 1 90.88 80 GLU A C 1
ATOM 635 O O . GLU A 1 80 ? 9.18 -6.727 -21.094 1 90.88 80 GLU A O 1
ATOM 640 N N . GLU A 1 81 ? 8.25 -8.75 -20.688 1 90.81 81 GLU A N 1
ATOM 641 C CA . GLU A 1 81 ? 7.207 -8.539 -21.688 1 90.81 81 GLU A CA 1
ATOM 642 C C . GLU A 1 81 ? 6.23 -7.457 -21.25 1 90.81 81 GLU A C 1
ATOM 644 O O . GLU A 1 81 ? 5.863 -7.391 -20.062 1 90.81 81 GLU A O 1
ATOM 649 N N . ALA A 1 82 ? 5.824 -6.672 -22.234 1 90.31 82 ALA A N 1
ATOM 650 C CA . ALA A 1 82 ? 4.855 -5.625 -21.922 1 90.31 82 ALA A CA 1
ATOM 651 C C . ALA A 1 82 ? 3.504 -6.223 -21.531 1 90.31 82 ALA A C 1
ATOM 653 O O . ALA A 1 82 ? 3.002 -7.121 -22.219 1 90.31 82 ALA A O 1
ATOM 654 N N . CYS A 1 83 ? 3.018 -5.805 -20.375 1 90.62 83 CYS A N 1
ATOM 655 C CA . CYS A 1 83 ? 1.678 -6.16 -19.906 1 90.62 83 CYS A CA 1
ATOM 656 C C . CYS A 1 83 ? 0.613 -5.488 -20.781 1 90.62 83 CYS A C 1
ATOM 658 O O . CYS A 1 83 ? 0.726 -4.305 -21.094 1 90.62 83 CYS A O 1
ATOM 660 N N . VAL A 1 84 ? -0.376 -6.168 -21.188 1 88.31 84 VAL A N 1
ATOM 661 C CA . VAL A 1 84 ? -1.439 -5.652 -22.031 1 88.31 84 VAL A CA 1
ATOM 662 C C . VAL A 1 84 ? -2.172 -4.52 -21.328 1 88.31 84 VAL A C 1
ATOM 664 O O . VAL A 1 84 ? -2.535 -3.516 -21.938 1 88.31 84 VAL A O 1
ATOM 667 N N . SER A 1 85 ? -2.342 -4.621 -20.047 1 86.12 85 SER A N 1
ATOM 668 C CA . SER A 1 85 ? -3.143 -3.686 -19.266 1 86.12 85 SER A CA 1
ATOM 669 C C . SER A 1 85 ? -2.34 -2.445 -18.891 1 86.12 85 SER A C 1
ATOM 671 O O . SER A 1 85 ? -2.887 -1.344 -18.812 1 86.12 85 SER A O 1
ATOM 673 N N . HIS A 1 86 ? -0.944 -2.602 -18.703 1 86.81 86 HIS A N 1
ATOM 674 C CA . HIS A 1 86 ? -0.192 -1.515 -18.078 1 86.81 86 HIS A CA 1
ATOM 675 C C . HIS A 1 86 ? 1.112 -1.255 -18.828 1 86.81 86 HIS A C 1
ATOM 677 O O . HIS A 1 86 ? 1.874 -0.357 -18.469 1 86.81 86 HIS A O 1
ATOM 683 N N . GLY A 1 87 ? 1.334 -2.086 -19.828 1 86.94 87 GLY A N 1
ATOM 684 C CA . GLY A 1 87 ? 2.625 -1.986 -20.484 1 86.94 87 GLY A CA 1
ATOM 685 C C . GLY A 1 87 ? 3.779 -2.436 -19.609 1 86.94 87 GLY A C 1
ATOM 686 O O . GLY A 1 87 ? 3.748 -3.533 -19.047 1 86.94 87 GLY A O 1
ATOM 687 N N . LEU A 1 88 ? 4.805 -1.526 -19.438 1 80.38 88 LEU A N 1
ATOM 688 C CA . LEU A 1 88 ? 5.965 -1.873 -18.625 1 80.38 88 LEU A CA 1
ATOM 689 C C . LEU A 1 88 ? 5.867 -1.234 -17.25 1 80.38 88 LEU A C 1
ATOM 691 O O . LEU A 1 88 ? 6.805 -1.326 -16.453 1 80.38 88 LEU A O 1
ATOM 695 N N . SER A 1 89 ? 4.762 -0.687 -16.938 1 80.31 89 SER A N 1
ATOM 696 C CA . SER A 1 89 ? 4.578 0.063 -15.695 1 80.31 89 SER A CA 1
ATOM 697 C C . SER A 1 89 ? 3.789 -0.744 -14.672 1 80.31 89 SER A C 1
ATOM 699 O O . SER A 1 89 ? 2.797 -0.259 -14.117 1 80.31 89 SER A O 1
ATOM 701 N N . CYS A 1 90 ? 4.176 -1.991 -14.594 1 87.5 90 CYS A N 1
ATOM 702 C CA . CYS A 1 90 ? 3.477 -2.76 -13.57 1 87.5 90 CYS A CA 1
ATOM 703 C C . CYS A 1 90 ? 4.414 -3.764 -12.906 1 87.5 90 CYS A C 1
ATOM 705 O O . CYS A 1 90 ? 5.504 -4.031 -13.414 1 87.5 90 CYS A O 1
ATOM 707 N N . LYS A 1 91 ? 3.998 -4.266 -11.781 1 93.75 91 LYS A N 1
ATOM 708 C CA . LYS A 1 91 ? 4.699 -5.309 -11.039 1 93.75 91 LYS A CA 1
ATOM 709 C C . LYS A 1 91 ? 4.297 -6.699 -11.531 1 93.75 91 LYS A C 1
ATOM 711 O O . LYS A 1 91 ? 3.131 -6.93 -11.859 1 93.75 91 LYS A O 1
ATOM 716 N N . ARG A 1 92 ? 5.32 -7.531 -11.602 1 96.88 92 ARG A N 1
ATOM 717 C CA . ARG A 1 92 ? 5.055 -8.906 -12.016 1 96.88 92 ARG A CA 1
ATOM 718 C C . ARG A 1 92 ? 5.016 -9.844 -10.82 1 96.88 92 ARG A C 1
ATOM 720 O O . ARG A 1 92 ? 5.641 -9.578 -9.797 1 96.88 92 ARG A O 1
ATOM 727 N N . VAL A 1 93 ? 4.285 -10.922 -11.039 1 98.06 93 VAL A N 1
ATOM 728 C CA . VAL A 1 93 ? 4.191 -11.922 -9.977 1 98.06 93 VAL A CA 1
ATOM 729 C C . VAL A 1 93 ? 4.137 -13.32 -10.594 1 98.06 93 VAL A C 1
ATOM 731 O O . VAL A 1 93 ? 3.58 -13.508 -11.68 1 98.06 93 VAL A O 1
ATOM 734 N N . MET A 1 94 ? 4.75 -14.25 -9.977 1 98.25 94 MET A N 1
ATOM 735 C CA . MET A 1 94 ? 4.582 -15.664 -10.281 1 98.25 94 MET A CA 1
ATOM 736 C C . MET A 1 94 ? 4.508 -16.5 -9.008 1 98.25 94 MET A C 1
ATOM 738 O O . MET A 1 94 ? 4.84 -16.016 -7.926 1 98.25 94 MET A O 1
ATOM 742 N N . VAL A 1 95 ? 4 -17.688 -9.172 1 98.62 95 VAL A N 1
ATOM 743 C CA . VAL A 1 95 ? 4.02 -18.641 -8.07 1 98.62 95 VAL A CA 1
ATOM 744 C C . VAL A 1 95 ? 5.207 -19.594 -8.227 1 98.62 95 VAL A C 1
ATOM 746 O O . VAL A 1 95 ? 5.461 -20.094 -9.32 1 98.62 95 VAL A O 1
ATOM 749 N N . VAL A 1 96 ? 5.934 -19.719 -7.18 1 98.5 96 VAL A N 1
ATOM 750 C CA . VAL A 1 96 ? 7.02 -20.688 -7.121 1 98.5 96 VAL A CA 1
ATOM 751 C C . VAL A 1 96 ? 6.84 -21.578 -5.898 1 98.5 96 VAL A C 1
ATOM 753 O O . VAL A 1 96 ? 5.914 -21.391 -5.105 1 98.5 96 VAL A O 1
ATOM 756 N N . GLN A 1 97 ? 7.676 -22.562 -5.809 1 97.44 97 GLN A N 1
ATOM 757 C CA . GLN A 1 97 ? 7.672 -23.438 -4.641 1 97.44 97 GLN A CA 1
ATOM 758 C C . GLN A 1 97 ? 9.008 -23.375 -3.908 1 97.44 97 GLN A C 1
ATOM 760 O O . GLN A 1 97 ? 10.07 -23.297 -4.539 1 97.44 97 GLN A O 1
ATOM 765 N N . ASP A 1 98 ? 8.883 -23.391 -2.615 1 95.06 98 ASP A N 1
ATOM 766 C CA . ASP A 1 98 ? 10.125 -23.453 -1.847 1 95.06 98 ASP A CA 1
ATOM 767 C C . ASP A 1 98 ? 10.594 -24.906 -1.683 1 95.06 98 ASP A C 1
ATOM 769 O O . ASP A 1 98 ? 10.047 -25.812 -2.303 1 95.06 98 ASP A O 1
ATOM 773 N N . GLU A 1 99 ? 11.703 -25.125 -0.888 1 93.62 99 GLU A N 1
ATOM 774 C CA . GLU A 1 99 ? 12.336 -26.422 -0.718 1 93.62 99 GLU A CA 1
ATOM 775 C C . GLU A 1 99 ? 11.375 -27.422 -0.067 1 93.62 99 GLU A C 1
ATOM 777 O O . GLU A 1 99 ? 11.5 -28.625 -0.265 1 93.62 99 GLU A O 1
ATOM 782 N N . LEU A 1 100 ? 10.344 -26.953 0.629 1 94.81 100 LEU A N 1
ATOM 783 C CA . LEU A 1 100 ? 9.414 -27.812 1.346 1 94.81 100 LEU A CA 1
ATOM 784 C C . LEU A 1 100 ? 8.141 -28.031 0.534 1 94.81 100 LEU A C 1
ATOM 786 O O . LEU A 1 100 ? 7.195 -28.672 1.009 1 94.81 100 LEU A O 1
ATOM 790 N N . GLY A 1 101 ? 8.078 -27.484 -0.585 1 94.31 101 GLY A N 1
ATOM 791 C CA . GLY A 1 101 ? 6.914 -27.672 -1.438 1 94.31 101 GLY A CA 1
ATOM 792 C C . GLY A 1 101 ? 5.824 -26.641 -1.186 1 94.31 101 GLY A C 1
ATOM 793 O O . GLY A 1 101 ? 4.715 -26.766 -1.708 1 94.31 101 GLY A O 1
ATOM 794 N N . CYS A 1 102 ? 6.145 -25.641 -0.418 1 95.5 102 CYS A N 1
ATOM 795 C CA . CYS A 1 102 ? 5.176 -24.594 -0.113 1 95.5 102 CYS A CA 1
ATOM 796 C C . CYS A 1 102 ? 5.145 -23.547 -1.215 1 95.5 102 CYS A C 1
ATOM 798 O O . CYS A 1 102 ? 6.191 -23.047 -1.636 1 95.5 102 CYS A O 1
ATOM 800 N N . ARG A 1 103 ? 3.893 -23.219 -1.658 1 98.12 103 ARG A N 1
ATOM 801 C CA . ARG A 1 103 ? 3.719 -22.203 -2.691 1 98.12 103 ARG A CA 1
ATOM 802 C C . ARG A 1 103 ? 3.957 -20.812 -2.133 1 98.12 103 ARG A C 1
ATOM 804 O O . ARG A 1 103 ? 3.547 -20.5 -1.01 1 98.12 103 ARG A O 1
ATOM 811 N N . GLN A 1 104 ? 4.719 -19.984 -2.979 1 98.56 104 GLN A N 1
ATOM 812 C CA . GLN A 1 104 ? 5.051 -18.609 -2.621 1 98.56 104 GLN A CA 1
ATOM 813 C C . GLN A 1 104 ? 4.914 -17.672 -3.824 1 98.56 104 GLN A C 1
ATOM 815 O O . GLN A 1 104 ? 5.07 -18.109 -4.969 1 98.56 104 GLN A O 1
ATOM 820 N N . LEU A 1 105 ? 4.605 -16.484 -3.49 1 98.69 105 LEU A N 1
ATOM 821 C CA . LEU A 1 105 ? 4.609 -15.461 -4.531 1 98.69 105 LEU A CA 1
ATOM 822 C C . LEU A 1 105 ? 6 -14.859 -4.699 1 98.69 105 LEU A C 1
ATOM 824 O O . LEU A 1 105 ? 6.633 -14.469 -3.719 1 98.69 105 LEU A O 1
ATOM 828 N N . ARG A 1 106 ? 6.465 -14.828 -5.918 1 98.56 106 ARG A N 1
ATOM 829 C CA . ARG A 1 106 ? 7.688 -14.133 -6.301 1 98.56 106 ARG A CA 1
ATOM 830 C C . ARG A 1 106 ? 7.375 -12.922 -7.18 1 98.56 106 ARG A C 1
ATOM 832 O O . ARG A 1 106 ? 6.488 -12.984 -8.039 1 98.56 106 ARG A O 1
ATOM 839 N N . PHE A 1 107 ? 8.117 -11.891 -6.973 1 98.12 107 PHE A N 1
ATOM 840 C CA . PHE A 1 107 ? 7.789 -10.641 -7.652 1 98.12 107 PHE A CA 1
ATOM 841 C C . PHE A 1 107 ? 8.961 -10.148 -8.484 1 98.12 107 PHE A C 1
ATOM 843 O O . PHE A 1 107 ? 10.109 -10.555 -8.258 1 98.12 107 PHE A O 1
ATOM 850 N N . LYS A 1 108 ? 8.664 -9.344 -9.414 1 96.25 108 LYS A N 1
ATOM 851 C CA . LYS A 1 108 ? 9.664 -8.648 -10.211 1 96.25 108 LYS A CA 1
ATOM 852 C C . LYS A 1 108 ? 9.18 -7.266 -10.625 1 96.25 108 LYS A C 1
ATOM 854 O O . LYS A 1 108 ? 8.016 -7.098 -11 1 96.25 108 LYS A O 1
ATOM 859 N N . THR A 1 109 ? 10 -6.332 -10.43 1 89.75 109 THR A N 1
ATOM 860 C CA . THR A 1 109 ? 9.75 -4.988 -10.945 1 89.75 109 THR A CA 1
ATOM 861 C C . THR A 1 109 ? 10.445 -4.793 -12.297 1 89.75 109 THR A C 1
ATOM 863 O O . THR A 1 109 ? 11.633 -5.07 -12.438 1 89.75 109 THR A O 1
ATOM 866 N N . VAL A 1 110 ? 9.57 -4.457 -13.234 1 82.81 110 VAL A N 1
ATOM 867 C CA . VAL A 1 110 ? 10.148 -4.227 -14.547 1 82.81 110 VAL A CA 1
ATOM 868 C C . VAL A 1 110 ? 10.453 -2.74 -14.734 1 82.81 110 VAL A C 1
ATOM 870 O O . VAL A 1 110 ? 9.609 -1.891 -14.438 1 82.81 110 VAL A O 1
ATOM 873 N N . HIS A 1 111 ? 11.664 -2.449 -14.898 1 68.81 111 HIS A N 1
ATOM 874 C CA . HIS A 1 111 ? 12.07 -1.076 -15.172 1 68.81 111 HIS A CA 1
ATOM 875 C C . HIS A 1 111 ? 12.148 -0.817 -16.672 1 68.81 111 HIS A C 1
ATOM 877 O O . HIS A 1 111 ? 12.594 -1.682 -17.438 1 68.81 111 HIS A O 1
ATOM 883 N N . ARG A 1 112 ? 11.281 0.146 -17.062 1 57.28 112 ARG A N 1
ATOM 884 C CA . ARG A 1 112 ? 11.516 0.557 -18.453 1 57.28 112 ARG A CA 1
ATOM 885 C C . ARG A 1 112 ? 12.984 0.893 -18.672 1 57.28 112 ARG A C 1
ATOM 887 O O . ARG A 1 112 ? 13.617 1.546 -17.844 1 57.28 112 ARG A O 1
ATOM 894 N N . ALA A 1 113 ? 13.602 -0.138 -19.422 1 46.47 113 ALA A N 1
ATOM 895 C CA . ALA A 1 113 ? 14.914 0.352 -19.859 1 46.47 113 ALA A CA 1
ATOM 896 C C . ALA A 1 113 ? 14.859 1.84 -20.188 1 46.47 113 ALA A C 1
ATOM 898 O O . ALA A 1 113 ? 13.922 2.299 -20.844 1 46.47 113 ALA A O 1
ATOM 899 N N . GLU A 1 114 ? 15.383 2.643 -19.422 1 33.91 114 GLU A N 1
ATOM 900 C CA . GLU A 1 114 ? 15.57 3.979 -19.969 1 33.91 114 GLU A CA 1
ATOM 901 C C . GLU A 1 114 ? 16.109 3.91 -21.406 1 33.91 114 GLU A C 1
ATOM 903 O O . GLU A 1 114 ? 16.797 2.961 -21.766 1 33.91 114 GLU A O 1
ATOM 908 N N . ARG B 1 1 ? 3.725 -18.016 10.086 1 90.62 1 ARG B N 1
ATOM 909 C CA . ARG B 1 1 ? 3.523 -16.609 9.758 1 90.62 1 ARG B CA 1
ATOM 910 C C . ARG B 1 1 ? 4.359 -16.203 8.547 1 90.62 1 ARG B C 1
ATOM 912 O O . ARG B 1 1 ? 5.523 -16.594 8.43 1 90.62 1 ARG B O 1
ATOM 919 N N . SER B 1 2 ? 3.703 -15.547 7.684 1 96.88 2 SER B N 1
ATOM 920 C CA . SER B 1 2 ? 4.402 -15.125 6.473 1 96.88 2 SER B CA 1
ATOM 921 C C . SER B 1 2 ? 5.27 -13.898 6.73 1 96.88 2 SER B C 1
ATOM 923 O O . SER B 1 2 ? 5.07 -13.188 7.719 1 96.88 2 SER B O 1
ATOM 925 N N . ALA B 1 3 ? 6.262 -13.703 5.879 1 97.69 3 ALA B N 1
ATOM 926 C CA . ALA B 1 3 ? 7.086 -12.5 5.969 1 97.69 3 ALA B CA 1
ATOM 927 C C . ALA B 1 3 ? 6.238 -11.242 5.816 1 97.69 3 ALA B C 1
ATOM 929 O O . ALA B 1 3 ? 6.5 -10.227 6.469 1 97.69 3 ALA B O 1
ATOM 930 N N . LEU B 1 4 ? 5.238 -11.344 4.953 1 98.25 4 LEU B N 1
ATOM 931 C CA . LEU B 1 4 ? 4.336 -10.211 4.758 1 98.25 4 LEU B CA 1
ATOM 932 C C . LEU B 1 4 ? 3.598 -9.875 6.051 1 98.25 4 LEU B C 1
ATOM 934 O O . LEU B 1 4 ? 3.498 -8.703 6.426 1 98.25 4 LEU B O 1
ATOM 938 N N . SER B 1 5 ? 3.131 -10.891 6.73 1 98.62 5 SER B N 1
ATOM 939 C CA . SER B 1 5 ? 2.4 -10.695 7.977 1 98.62 5 SER B CA 1
ATOM 940 C C . SER B 1 5 ? 3.27 -10.016 9.023 1 98.62 5 SER B C 1
ATOM 942 O O . SER B 1 5 ? 2.822 -9.086 9.703 1 98.62 5 SER B O 1
ATOM 944 N N . VAL B 1 6 ? 4.492 -10.383 9.117 1 98.25 6 VAL B N 1
ATOM 945 C CA . VAL B 1 6 ? 5.43 -9.812 10.078 1 98.25 6 VAL B CA 1
ATOM 946 C C . VAL B 1 6 ? 5.68 -8.344 9.734 1 98.25 6 VAL B C 1
ATOM 948 O O . VAL B 1 6 ? 5.68 -7.484 10.625 1 98.25 6 VAL B O 1
ATOM 951 N N . LEU B 1 7 ? 5.871 -8.102 8.477 1 98.06 7 LEU B N 1
ATOM 952 C CA . LEU B 1 7 ? 6.145 -6.734 8.039 1 98.06 7 LEU B CA 1
ATOM 953 C C . LEU B 1 7 ? 4.949 -5.828 8.305 1 98.06 7 LEU B C 1
ATOM 955 O O . LEU B 1 7 ? 5.109 -4.699 8.773 1 98.06 7 LEU B O 1
ATOM 959 N N . LEU B 1 8 ? 3.766 -6.316 8.023 1 98.44 8 LEU B N 1
ATOM 960 C CA . LEU B 1 8 ? 2.564 -5.52 8.25 1 98.44 8 LEU B CA 1
ATOM 961 C C . LEU B 1 8 ? 2.365 -5.25 9.734 1 98.44 8 LEU B C 1
ATOM 963 O O . LEU B 1 8 ? 1.884 -4.18 10.117 1 98.44 8 LEU B O 1
ATOM 967 N N . GLU B 1 9 ? 2.732 -6.191 10.57 1 98.44 9 GLU B N 1
ATOM 968 C CA . GLU B 1 9 ? 2.672 -5.969 12.016 1 98.44 9 GLU B CA 1
ATOM 969 C C . GLU B 1 9 ? 3.643 -4.875 12.445 1 98.44 9 GLU B C 1
ATOM 971 O O . GLU B 1 9 ? 3.322 -4.055 13.312 1 98.44 9 GLU B O 1
ATOM 976 N N . ARG B 1 10 ? 4.793 -4.898 11.859 1 98 10 ARG B N 1
ATOM 977 C CA . ARG B 1 10 ? 5.766 -3.848 12.156 1 98 10 ARG B CA 1
ATOM 978 C C . ARG B 1 10 ? 5.238 -2.482 11.727 1 98 10 ARG B C 1
ATOM 980 O O . ARG B 1 10 ? 5.359 -1.504 12.461 1 98 10 ARG B O 1
ATOM 987 N N . LEU B 1 11 ? 4.695 -2.443 10.555 1 98.5 11 LEU B N 1
ATOM 988 C CA . LEU B 1 11 ? 4.125 -1.191 10.07 1 98.5 11 LEU B CA 1
ATOM 989 C C . LEU B 1 11 ? 2.984 -0.73 10.969 1 98.5 11 LEU B C 1
ATOM 991 O O . LEU B 1 11 ? 2.818 0.469 11.203 1 98.5 11 LEU B O 1
ATOM 995 N N . ALA B 1 12 ? 2.213 -1.7 11.43 1 98.44 12 ALA B N 1
ATOM 996 C CA . ALA B 1 12 ? 1.134 -1.374 12.359 1 98.44 12 ALA B CA 1
ATOM 997 C C . ALA B 1 12 ? 1.68 -0.71 13.625 1 98.44 12 ALA B C 1
ATOM 999 O O . ALA B 1 12 ? 1.15 0.309 14.07 1 98.44 12 ALA B O 1
ATOM 1000 N N . SER B 1 13 ? 2.725 -1.236 14.102 1 98.25 13 SER B N 1
ATOM 1001 C CA . SER B 1 13 ? 3.352 -0.678 15.297 1 98.25 13 SER B CA 1
ATOM 1002 C C . SER B 1 13 ? 3.873 0.732 15.039 1 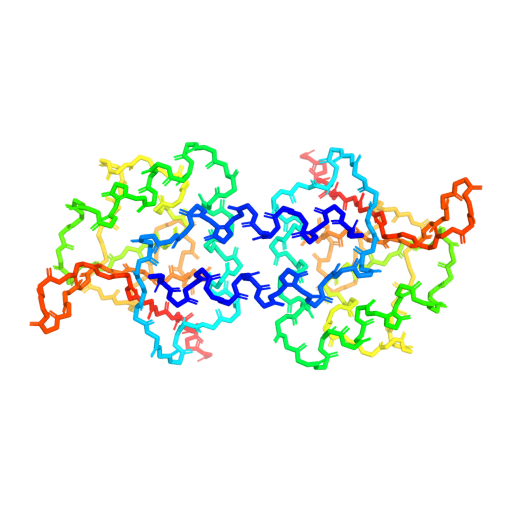98.25 13 SER B C 1
ATOM 1004 O O . SER B 1 13 ? 3.703 1.624 15.875 1 98.25 13 SER B O 1
ATOM 1006 N N . MET B 1 14 ? 4.449 0.903 13.914 1 97.38 14 MET B N 1
ATOM 1007 C CA . MET B 1 14 ? 5.031 2.193 13.555 1 97.38 14 MET B CA 1
ATOM 1008 C C . MET B 1 14 ? 3.943 3.252 13.391 1 97.38 14 MET B C 1
ATOM 1010 O O . MET B 1 14 ? 4.215 4.449 13.516 1 97.38 14 MET B O 1
ATOM 1014 N N . SER B 1 15 ? 2.74 2.826 13.086 1 98.31 15 SER B N 1
ATOM 1015 C CA . SER B 1 15 ? 1.693 3.783 12.742 1 98.31 15 SER B CA 1
ATOM 1016 C C . SER B 1 15 ? 0.775 4.055 13.922 1 98.31 15 SER B C 1
ATOM 1018 O O . SER B 1 15 ? -0.3 4.637 13.766 1 98.31 15 SER B O 1
ATOM 1020 N N . ASP B 1 16 ? 1.162 3.648 15.133 1 97.69 16 ASP B N 1
ATOM 1021 C CA . ASP B 1 16 ? 0.333 3.738 16.328 1 97.69 16 ASP B CA 1
ATOM 1022 C C . ASP B 1 16 ? -0.117 5.176 16.578 1 97.69 16 ASP B C 1
ATOM 1024 O O . ASP B 1 16 ? -1.235 5.41 17.031 1 97.69 16 ASP B O 1
ATOM 1028 N N . ARG B 1 17 ? 0.747 6.145 16.25 1 96.06 17 ARG B N 1
ATOM 1029 C CA . ARG B 1 17 ? 0.436 7.539 16.562 1 96.06 17 ARG B CA 1
ATOM 1030 C C . ARG B 1 17 ? 0.057 8.305 15.297 1 96.06 17 ARG B C 1
ATOM 1032 O O . ARG B 1 17 ? -0.119 9.523 15.336 1 96.06 17 ARG B O 1
ATOM 1039 N N . LEU B 1 18 ? -0.011 7.586 14.172 1 98.12 18 LEU B N 1
ATOM 1040 C CA . LEU B 1 18 ? -0.386 8.234 12.922 1 98.12 18 LEU B CA 1
ATOM 1041 C C . LEU B 1 18 ? -1.903 8.289 12.766 1 98.12 18 LEU B C 1
ATOM 1043 O O . LEU B 1 18 ? -2.482 7.508 12.008 1 98.12 18 LEU B O 1
ATOM 1047 N N . HIS B 1 19 ? -2.449 9.234 13.445 1 98.06 19 HIS B N 1
ATOM 1048 C CA . HIS B 1 19 ? -3.902 9.352 13.469 1 98.06 19 HIS B CA 1
ATOM 1049 C C . HIS B 1 19 ? -4.434 9.914 12.156 1 98.06 19 HIS B C 1
ATOM 1051 O O . HIS B 1 19 ? -3.873 10.875 11.617 1 98.06 19 HIS B O 1
ATOM 1057 N N . CYS B 1 20 ? -5.465 9.289 11.672 1 98.31 20 CYS B N 1
ATOM 1058 C CA . CYS B 1 20 ? -6.102 9.656 10.406 1 98.31 20 CYS B CA 1
ATOM 1059 C C . CYS B 1 20 ? -7.602 9.844 10.586 1 98.31 20 CYS B C 1
ATOM 1061 O O . CYS B 1 20 ? -8.219 9.18 11.414 1 98.31 20 CYS B O 1
ATOM 1063 N N . VAL B 1 21 ? -8.133 10.758 9.844 1 98.25 21 VAL B N 1
ATOM 1064 C CA . VAL B 1 21 ? -9.586 10.852 9.734 1 98.25 21 VAL B CA 1
ATOM 1065 C C . VAL B 1 21 ? -10.125 9.664 8.945 1 98.25 21 VAL B C 1
ATOM 1067 O O . VAL B 1 21 ? -9.703 9.414 7.812 1 98.25 21 VAL B O 1
ATOM 1070 N N . VAL B 1 22 ? -11.055 8.992 9.609 1 97.69 22 VAL B N 1
ATOM 1071 C CA . VAL B 1 22 ? -11.625 7.816 8.953 1 97.69 22 VAL B CA 1
ATOM 1072 C C . VAL B 1 22 ? -12.93 8.195 8.258 1 97.69 22 VAL B C 1
ATOM 1074 O O . VAL B 1 22 ? -13.969 8.336 8.898 1 97.69 22 VAL B O 1
ATOM 1077 N N . ASP B 1 23 ? -12.867 8.398 7.004 1 96.56 23 ASP B N 1
ATOM 1078 C CA . ASP B 1 23 ? -14.023 8.664 6.16 1 96.56 23 ASP B CA 1
ATOM 1079 C C . ASP B 1 23 ? -13.891 7.973 4.805 1 96.56 23 ASP B C 1
ATOM 1081 O O . ASP B 1 23 ? -13.117 7.023 4.66 1 96.56 23 ASP B O 1
ATOM 1085 N N . GLU B 1 24 ? -14.641 8.305 3.768 1 95.5 24 GLU B N 1
ATOM 1086 C CA . GLU B 1 24 ? -14.664 7.605 2.486 1 95.5 24 GLU B CA 1
ATOM 1087 C C . GLU B 1 24 ? -13.312 7.715 1.776 1 95.5 24 GLU B C 1
ATOM 1089 O O . GLU B 1 24 ? -13.016 6.926 0.876 1 95.5 24 GLU B O 1
ATOM 1094 N N . ASN B 1 25 ? -12.508 8.75 2.234 1 95.06 25 ASN B N 1
ATOM 1095 C CA . ASN B 1 25 ? -11.227 8.969 1.583 1 95.06 25 ASN B CA 1
ATOM 1096 C C . ASN B 1 25 ? -10.109 8.188 2.273 1 95.06 25 ASN B C 1
ATOM 1098 O O . ASN B 1 25 ? -8.992 8.094 1.753 1 95.06 25 ASN B O 1
ATOM 1102 N N . PHE B 1 26 ? -10.422 7.652 3.465 1 96.81 26 PHE B N 1
ATOM 1103 C CA . PHE B 1 26 ? -9.539 6.699 4.133 1 96.81 26 PHE B CA 1
ATOM 1104 C C . PHE B 1 26 ? -9.789 5.285 3.623 1 96.81 26 PHE B C 1
ATOM 1106 O O . PHE B 1 26 ? -10.312 4.441 4.352 1 96.81 26 PHE B O 1
ATOM 1113 N N . ASP B 1 27 ? -9.375 5.09 2.326 1 94.81 27 ASP B N 1
ATOM 1114 C CA . ASP B 1 27 ? -9.641 3.844 1.616 1 94.81 27 ASP B CA 1
ATOM 1115 C C . ASP B 1 27 ? -8.359 3.035 1.428 1 94.81 27 ASP B C 1
ATOM 1117 O O . ASP B 1 27 ? -7.289 3.441 1.882 1 94.81 27 ASP B O 1
ATOM 1121 N N . ILE B 1 28 ? -8.492 1.967 0.798 1 94.69 28 ILE B N 1
ATOM 1122 C CA . ILE B 1 28 ? -7.391 1.017 0.704 1 94.69 28 ILE B CA 1
ATOM 1123 C C . ILE B 1 28 ? -6.234 1.639 -0.081 1 94.69 28 ILE B C 1
ATOM 1125 O O . ILE B 1 28 ? -5.066 1.373 0.206 1 94.69 28 ILE B O 1
ATOM 1129 N N . ASP B 1 29 ? -6.559 2.436 -1.125 1 92.38 29 ASP B N 1
ATOM 1130 C CA . ASP B 1 29 ? -5.52 3.133 -1.872 1 92.38 29 ASP B CA 1
ATOM 1131 C C . ASP B 1 29 ? -4.715 4.059 -0.962 1 92.38 29 ASP B C 1
ATOM 1133 O O . ASP B 1 29 ? -3.492 4.148 -1.083 1 92.38 29 ASP B O 1
ATOM 1137 N N . THR B 1 30 ? -5.453 4.723 -0.075 1 95.69 30 THR B N 1
ATOM 1138 C CA . THR B 1 30 ? -4.789 5.602 0.882 1 95.69 30 THR B CA 1
ATOM 1139 C C . THR B 1 30 ? -3.883 4.805 1.813 1 95.69 30 THR B C 1
ATOM 1141 O O . THR B 1 30 ? -2.744 5.203 2.07 1 95.69 30 THR B O 1
ATOM 1144 N N . ILE B 1 31 ? -4.355 3.693 2.285 1 97.12 31 ILE B N 1
ATOM 1145 C CA . ILE B 1 31 ? -3.574 2.842 3.176 1 97.12 31 ILE B CA 1
ATOM 1146 C C . ILE B 1 31 ? -2.309 2.373 2.459 1 97.12 31 ILE B C 1
ATOM 1148 O O . ILE B 1 31 ? -1.227 2.348 3.051 1 97.12 31 ILE B O 1
ATOM 1152 N N . ALA B 1 32 ? -2.441 2.066 1.215 1 95.12 32 ALA B N 1
ATOM 1153 C CA . ALA B 1 32 ? -1.28 1.668 0.422 1 95.12 32 ALA B CA 1
ATOM 1154 C C . ALA B 1 32 ? -0.245 2.787 0.366 1 95.12 32 ALA B C 1
ATOM 1156 O O . ALA B 1 32 ? 0.955 2.539 0.508 1 95.12 32 ALA B O 1
ATOM 1157 N N . TRP B 1 33 ? -0.668 4.004 0.185 1 94.38 33 TRP B N 1
ATOM 1158 C CA . TRP B 1 33 ? 0.235 5.152 0.184 1 94.38 33 TRP B CA 1
ATOM 1159 C C . TRP B 1 33 ? 0.915 5.309 1.541 1 94.38 33 TRP B C 1
ATOM 1161 O O . TRP B 1 33 ? 2.104 5.633 1.613 1 94.38 33 TRP B O 1
ATOM 1171 N N . LEU B 1 34 ? 0.133 5.105 2.576 1 97.81 34 LEU B N 1
ATOM 1172 C CA . LEU B 1 34 ? 0.691 5.258 3.916 1 97.81 34 LEU B CA 1
ATOM 1173 C C . LEU B 1 34 ? 1.71 4.16 4.207 1 97.81 34 LEU B C 1
ATOM 1175 O O . LEU B 1 34 ? 2.693 4.391 4.914 1 97.81 34 LEU B O 1
ATOM 1179 N N . VAL B 1 35 ? 1.479 3.02 3.613 1 97.75 35 VAL B N 1
ATOM 1180 C CA . VAL B 1 35 ? 2.461 1.945 3.725 1 97.75 35 VAL B CA 1
ATOM 1181 C C . VAL B 1 35 ? 3.771 2.371 3.064 1 97.75 35 VAL B C 1
ATOM 1183 O O . VAL B 1 35 ? 4.852 2.172 3.629 1 97.75 35 VAL B O 1
ATOM 1186 N N . ILE B 1 36 ? 3.688 3.006 1.941 1 95.38 36 ILE B N 1
ATOM 1187 C CA . ILE B 1 36 ? 4.871 3.52 1.261 1 95.38 36 ILE B CA 1
ATOM 1188 C C . ILE B 1 36 ? 5.574 4.543 2.15 1 95.38 36 ILE B C 1
ATOM 1190 O O . ILE B 1 36 ? 6.797 4.508 2.301 1 95.38 36 ILE B O 1
ATOM 1194 N N . GLY B 1 37 ? 4.859 5.336 2.766 1 96.19 37 GLY B N 1
ATOM 1195 C CA . GLY B 1 37 ? 5.406 6.355 3.646 1 96.19 37 GLY B CA 1
ATOM 1196 C C . GLY B 1 37 ? 6.031 5.785 4.906 1 96.19 37 GLY B C 1
ATOM 1197 O O . GLY B 1 37 ? 7.016 6.328 5.418 1 96.19 37 GLY B O 1
ATOM 1198 N N . LEU B 1 38 ? 5.449 4.723 5.379 1 97.56 38 LEU B N 1
ATOM 1199 C CA . LEU B 1 38 ? 5.906 4.129 6.633 1 97.56 38 LEU B CA 1
ATOM 1200 C C . LEU B 1 38 ? 7.102 3.217 6.398 1 97.56 38 LEU B C 1
ATOM 1202 O O . LEU B 1 38 ? 7.91 2.998 7.309 1 97.56 38 LEU B O 1
ATOM 1206 N N . GLY B 1 39 ? 7.164 2.752 5.246 1 94.12 39 GLY B N 1
ATOM 1207 C CA . GLY B 1 39 ? 8.094 1.669 4.977 1 94.12 39 GLY B CA 1
ATOM 1208 C C . GLY B 1 39 ? 9.547 2.109 5.004 1 94.12 39 GLY B C 1
ATOM 1209 O O . GLY B 1 39 ? 10.414 1.383 5.492 1 94.12 39 GLY B O 1
ATOM 1210 N N . ALA B 1 40 ? 9.805 3.209 4.379 1 90.38 40 ALA B N 1
ATOM 1211 C CA . ALA B 1 40 ? 11.172 3.717 4.379 1 90.38 40 ALA B CA 1
ATOM 1212 C C . ALA B 1 40 ? 11.398 4.684 5.535 1 90.38 40 ALA B C 1
ATOM 1214 O O . ALA B 1 40 ? 10.539 5.512 5.84 1 90.38 40 ALA B O 1
ATOM 1215 N N . ASP B 1 41 ? 12.578 4.645 6.121 1 93 41 ASP B N 1
ATOM 1216 C CA . ASP B 1 41 ? 12.867 5.457 7.297 1 93 41 ASP B CA 1
ATOM 1217 C C . ASP B 1 41 ? 12.688 6.945 6.996 1 93 41 ASP B C 1
ATOM 1219 O O . ASP B 1 41 ? 12 7.652 7.738 1 93 41 ASP B O 1
ATOM 1223 N N . GLU B 1 42 ? 13.289 7.395 5.91 1 94.5 42 GLU B N 1
ATOM 1224 C CA . GLU B 1 42 ? 13.219 8.82 5.586 1 94.5 42 GLU B CA 1
ATOM 1225 C C . GLU B 1 42 ? 11.781 9.242 5.293 1 94.5 42 GLU B C 1
ATOM 1227 O O . GLU B 1 42 ? 11.336 10.297 5.75 1 94.5 42 GLU B O 1
ATOM 1232 N N . SER B 1 43 ? 11.102 8.43 4.582 1 95.94 43 SER B N 1
ATOM 1233 C CA . SER B 1 43 ? 9.703 8.734 4.27 1 95.94 43 SER B CA 1
ATOM 1234 C C . SER B 1 43 ? 8.844 8.75 5.527 1 95.94 43 SER B C 1
ATOM 1236 O O . SER B 1 43 ? 7.973 9.609 5.68 1 95.94 43 SER B O 1
ATOM 1238 N N . ARG B 1 44 ? 9.148 7.844 6.391 1 96.81 44 ARG B N 1
ATOM 1239 C CA . ARG B 1 44 ? 8.406 7.762 7.645 1 96.81 44 ARG B CA 1
ATOM 1240 C C . ARG B 1 44 ? 8.594 9.023 8.477 1 96.81 44 ARG B C 1
ATOM 1242 O O . ARG B 1 44 ? 7.629 9.586 9 1 96.81 44 ARG B O 1
ATOM 1249 N N . GLN B 1 45 ? 9.781 9.477 8.539 1 96.38 45 GLN B N 1
ATOM 1250 C CA . GLN B 1 45 ? 10.062 10.719 9.258 1 96.38 45 GLN B CA 1
ATOM 1251 C C . GLN B 1 45 ? 9.328 11.898 8.625 1 96.38 45 GLN B C 1
ATOM 1253 O O . GLN B 1 45 ? 8.766 12.734 9.344 1 96.38 45 GLN B O 1
ATOM 1258 N N . ARG B 1 46 ? 9.328 11.922 7.348 1 97 46 ARG B N 1
ATOM 1259 C CA . ARG B 1 46 ? 8.633 13 6.645 1 97 46 ARG B CA 1
ATOM 1260 C C . ARG B 1 46 ? 7.141 12.992 6.973 1 97 46 ARG B C 1
ATOM 1262 O O . ARG B 1 46 ? 6.551 14.047 7.219 1 97 46 ARG B O 1
ATOM 1269 N N . LEU B 1 47 ? 6.602 11.828 7 1 97.38 47 LEU B N 1
ATOM 1270 C CA . LEU B 1 47 ? 5.176 11.68 7.262 1 97.38 47 LEU B CA 1
ATOM 1271 C C . LEU B 1 47 ? 4.828 12.148 8.672 1 97.38 47 LEU B C 1
ATOM 1273 O O . LEU B 1 47 ? 3.879 12.914 8.859 1 97.38 47 LEU B O 1
ATOM 1277 N N . PHE B 1 48 ? 5.613 11.797 9.68 1 97.56 48 PHE B N 1
ATOM 1278 C CA . PHE B 1 48 ? 5.352 12.188 11.062 1 97.56 48 PHE B CA 1
ATOM 1279 C C . PHE B 1 48 ? 5.645 13.672 11.266 1 97.56 48 PHE B C 1
ATOM 1281 O O . PHE B 1 48 ? 4.922 14.359 11.992 1 97.56 48 PHE B O 1
ATOM 1288 N N . ASN B 1 49 ? 6.699 14.133 10.578 1 97.44 49 ASN B N 1
ATOM 1289 C CA . ASN B 1 49 ? 6.957 15.57 10.625 1 97.44 49 ASN B CA 1
ATOM 1290 C C . ASN B 1 49 ? 5.789 16.359 10.055 1 97.44 49 ASN B C 1
ATOM 1292 O O . ASN B 1 49 ? 5.418 17.406 10.602 1 97.44 49 ASN B O 1
ATOM 1296 N N . PHE B 1 50 ? 5.273 15.922 9 1 98.44 50 PHE B N 1
ATOM 1297 C CA . PHE B 1 50 ? 4.117 16.562 8.391 1 98.44 50 PHE B CA 1
ATOM 1298 C C . PHE B 1 50 ? 2.943 16.594 9.359 1 98.44 50 PHE B C 1
ATOM 1300 O O . PHE B 1 50 ? 2.332 17.641 9.578 1 98.44 50 PHE B O 1
ATOM 1307 N N . LEU B 1 51 ? 2.666 15.461 9.977 1 98.12 51 LEU B N 1
ATOM 1308 C CA . LEU B 1 51 ? 1.583 15.398 10.953 1 98.12 51 LEU B CA 1
ATOM 1309 C C . LEU B 1 51 ? 1.812 16.391 12.094 1 98.12 51 LEU B C 1
ATOM 1311 O O . LEU B 1 51 ? 0.892 17.109 12.484 1 98.12 51 LEU B O 1
ATOM 1315 N N . ASP B 1 52 ? 3.027 16.531 12.492 1 97.19 52 ASP B N 1
ATOM 1316 C CA . ASP B 1 52 ? 3.34 17.297 13.688 1 97.19 52 ASP B CA 1
ATOM 1317 C C . ASP B 1 52 ? 3.42 18.781 13.375 1 97.19 52 ASP B C 1
ATOM 1319 O O . ASP B 1 52 ? 3.047 19.625 14.203 1 97.19 52 ASP B O 1
ATOM 1323 N N . GLU B 1 53 ? 3.811 19.125 12.094 1 96.81 53 GLU B N 1
ATOM 1324 C CA . GLU B 1 53 ? 4.277 20.5 11.922 1 96.81 53 GLU B CA 1
ATOM 1325 C C . GLU B 1 53 ? 3.512 21.219 10.812 1 96.81 53 GLU B C 1
ATOM 1327 O O . GLU B 1 53 ? 3.543 22.438 10.719 1 96.81 53 GLU B O 1
ATOM 1332 N N . ALA B 1 54 ? 2.885 20.469 9.969 1 97.62 54 ALA B N 1
ATOM 1333 C CA . ALA B 1 54 ? 2.266 21.109 8.812 1 97.62 54 ALA B CA 1
ATOM 1334 C C . ALA B 1 54 ? 1.169 22.078 9.242 1 97.62 54 ALA B C 1
ATOM 1336 O O . ALA B 1 54 ? 0.542 21.891 10.289 1 97.62 54 ALA B O 1
ATOM 1337 N N . THR B 1 55 ? 0.996 23.109 8.469 1 96.38 55 THR B N 1
ATOM 1338 C CA . THR B 1 55 ? -0.106 24.047 8.688 1 96.38 55 THR B CA 1
ATOM 1339 C C . THR B 1 55 ? -1.449 23.328 8.578 1 96.38 55 THR B C 1
ATOM 1341 O O . THR B 1 55 ? -1.671 22.562 7.641 1 96.38 55 THR B O 1
ATOM 1344 N N . MET B 1 56 ? -2.281 23.609 9.523 1 96.94 56 MET B N 1
ATOM 1345 C CA . MET B 1 56 ? -3.592 22.969 9.547 1 96.94 56 MET B CA 1
ATOM 1346 C C . MET B 1 56 ? -4.484 23.516 8.438 1 96.94 56 MET B C 1
ATOM 1348 O O . MET B 1 56 ? -4.48 24.719 8.172 1 96.94 56 MET B O 1
ATOM 1352 N N . GLY B 1 57 ? -5.203 22.641 7.801 1 96.88 57 GLY B N 1
ATOM 1353 C CA . GLY B 1 57 ? -6.242 23.047 6.867 1 96.88 57 GLY B CA 1
ATOM 1354 C C . GLY B 1 57 ? -5.711 23.328 5.477 1 96.88 57 GLY B C 1
ATOM 1355 O O . GLY B 1 57 ? -6.434 23.859 4.629 1 96.88 57 GLY B O 1
ATOM 1356 N N . VAL B 1 58 ? -4.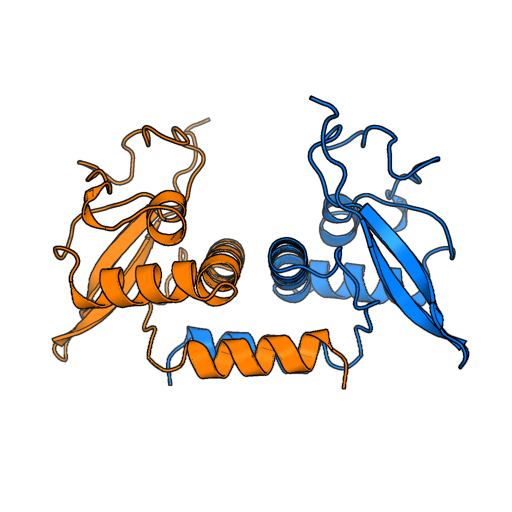441 23.016 5.281 1 97.56 58 VAL B N 1
ATOM 1357 C CA . VAL B 1 58 ? -3.836 23.25 3.975 1 97.56 58 VAL B CA 1
ATOM 1358 C C . VAL B 1 58 ? -3.586 21.906 3.279 1 97.56 58 VAL B C 1
ATOM 1360 O O . VAL B 1 58 ? -3.057 20.984 3.889 1 97.56 58 VAL B O 1
ATOM 1363 N N . TRP B 1 59 ? -3.963 21.844 2.025 1 97.12 59 TRP B N 1
ATOM 1364 C CA . TRP B 1 59 ? -3.84 20.609 1.271 1 97.12 59 TRP B CA 1
ATOM 1365 C C . TRP B 1 59 ? -2.461 20.5 0.627 1 97.12 59 TRP B C 1
ATOM 1367 O O . TRP B 1 59 ? -1.926 21.484 0.118 1 97.12 59 TRP B O 1
ATOM 1377 N N . TYR B 1 60 ? -1.933 19.25 0.617 1 97.19 60 TYR B N 1
ATOM 1378 C CA . TYR B 1 60 ? -0.691 18.875 -0.055 1 97.19 60 TYR B CA 1
ATOM 1379 C C . TYR B 1 60 ? -0.863 17.594 -0.854 1 97.19 60 TYR B C 1
ATOM 1381 O O . TYR B 1 60 ? -1.834 16.859 -0.657 1 97.19 60 TYR B O 1
ATOM 1389 N N . CYS B 1 61 ? -0.017 17.406 -1.775 1 96.31 61 CYS B N 1
ATOM 1390 C CA . CYS B 1 61 ? 0.105 16.109 -2.42 1 96.31 61 CYS B CA 1
ATOM 1391 C C . CYS B 1 61 ? 0.697 15.078 -1.465 1 96.31 61 CYS B C 1
ATOM 1393 O O . CYS B 1 61 ? 1.809 15.258 -0.964 1 96.31 61 CYS B O 1
ATOM 1395 N N . LEU B 1 62 ? -0.041 13.984 -1.292 1 96.69 62 LEU B N 1
ATOM 1396 C CA . LEU B 1 62 ? 0.456 12.953 -0.389 1 96.69 62 LEU B CA 1
ATOM 1397 C C . LEU B 1 62 ? 1.763 12.359 -0.908 1 96.69 62 LEU B C 1
ATOM 1399 O O . LEU B 1 62 ? 2.688 12.117 -0.132 1 96.69 62 LEU B O 1
ATOM 1403 N N . GLY B 1 63 ? 1.84 12.156 -2.217 1 94.12 63 GLY B N 1
ATOM 1404 C CA . GLY B 1 63 ? 3.072 11.672 -2.816 1 94.12 63 GLY B CA 1
ATOM 1405 C C . GLY B 1 63 ? 4.273 12.547 -2.51 1 94.12 63 GLY B C 1
ATOM 1406 O O . GLY B 1 63 ? 5.355 12.047 -2.209 1 94.12 63 GLY B O 1
ATOM 1407 N N . ASP B 1 64 ? 4.066 13.82 -2.564 1 95.5 64 ASP B N 1
ATOM 1408 C CA . ASP B 1 64 ? 5.148 14.75 -2.252 1 95.5 64 ASP B CA 1
ATOM 1409 C C . ASP B 1 64 ? 5.5 14.703 -0.767 1 95.5 64 ASP B C 1
ATOM 1411 O O . ASP B 1 64 ? 6.672 14.789 -0.398 1 95.5 64 ASP B O 1
ATOM 1415 N N . VAL B 1 65 ? 4.5 14.547 0.071 1 96.88 65 VAL B N 1
ATOM 1416 C CA . VAL B 1 65 ? 4.719 14.508 1.513 1 96.88 65 VAL B CA 1
ATOM 1417 C C . VAL B 1 65 ? 5.641 13.344 1.862 1 96.88 65 VAL B C 1
ATOM 1419 O O . VAL B 1 65 ? 6.523 13.469 2.713 1 96.88 65 VAL B O 1
ATOM 1422 N N . VAL B 1 66 ? 5.473 12.266 1.162 1 94.69 66 VAL B N 1
ATOM 1423 C CA . VAL B 1 66 ? 6.23 11.07 1.529 1 94.69 66 VAL B CA 1
ATOM 1424 C C . VAL B 1 66 ? 7.578 11.078 0.808 1 94.69 66 VAL B C 1
ATOM 1426 O O . VAL B 1 66 ? 8.484 10.32 1.166 1 94.69 66 VAL B O 1
ATOM 1429 N N . SER B 1 67 ? 7.781 11.961 -0.203 1 93.56 67 SER B N 1
ATOM 1430 C CA . SER B 1 67 ? 8.969 11.805 -1.033 1 93.56 67 SER B CA 1
ATOM 1431 C C . SER B 1 67 ? 9.883 13.023 -0.929 1 93.56 67 SER B C 1
ATOM 1433 O O . SER B 1 67 ? 11.047 12.969 -1.338 1 93.56 67 SER B O 1
ATOM 1435 N N . GLN B 1 68 ? 9.336 14.102 -0.449 1 94.31 68 GLN B N 1
ATOM 1436 C CA . GLN B 1 68 ? 10.125 15.336 -0.455 1 94.31 68 GLN B CA 1
ATOM 1437 C C . GLN B 1 68 ? 10.258 15.906 0.953 1 94.31 68 GLN B C 1
ATOM 1439 O O . GLN B 1 68 ? 9.469 15.586 1.84 1 94.31 68 GLN B O 1
ATOM 1444 N N . SER B 1 69 ? 1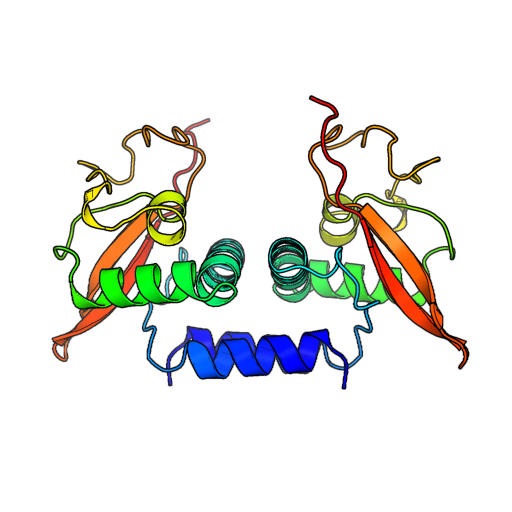1.266 16.688 1.054 1 92.5 69 SER B N 1
ATOM 1445 C CA . SER B 1 69 ? 11.438 17.422 2.307 1 92.5 69 SER B CA 1
ATOM 1446 C C . SER B 1 69 ? 10.297 18.406 2.529 1 92.5 69 SER B C 1
ATOM 1448 O O . SER B 1 69 ? 9.789 19 1.574 1 92.5 69 SER B O 1
ATOM 1450 N N . PHE B 1 70 ? 10.062 18.609 3.766 1 93.69 70 PHE B N 1
ATOM 1451 C CA . PHE B 1 70 ? 8.953 19.438 4.211 1 93.69 70 PHE B CA 1
ATOM 1452 C C . PHE B 1 70 ? 9.062 20.844 3.613 1 93.69 70 PHE B C 1
ATOM 1454 O O . PHE B 1 70 ? 8.062 21.422 3.195 1 93.69 70 PHE B O 1
ATOM 1461 N N . ARG B 1 71 ? 10.234 21.391 3.486 1 92 71 ARG B N 1
ATOM 1462 C CA . ARG B 1 71 ? 10.453 22.766 3.041 1 92 71 ARG B CA 1
ATOM 1463 C C . ARG B 1 71 ? 10.133 22.922 1.558 1 92 71 ARG B C 1
ATOM 1465 O O . ARG B 1 71 ? 9.953 24.031 1.068 1 92 71 ARG B O 1
ATOM 1472 N N . PHE B 1 72 ? 10.047 21.781 0.83 1 94.12 72 PHE B N 1
ATOM 1473 C CA . PHE B 1 72 ? 9.828 21.828 -0.61 1 94.12 72 PHE B CA 1
ATOM 1474 C C . PHE B 1 72 ? 8.367 21.547 -0.942 1 94.12 72 PHE B C 1
ATOM 1476 O O . PHE B 1 72 ? 7.973 21.562 -2.111 1 94.12 72 PHE B O 1
ATOM 1483 N N . LEU B 1 73 ? 7.609 21.266 0.082 1 96.38 73 LEU B N 1
ATOM 1484 C CA . LEU B 1 73 ? 6.203 20.969 -0.176 1 96.38 73 LEU B CA 1
ATOM 1485 C C . LEU B 1 73 ? 5.473 22.203 -0.68 1 96.38 73 LEU B C 1
ATOM 1487 O O . LEU B 1 73 ? 5.715 23.312 -0.196 1 96.38 73 LEU B O 1
ATOM 1491 N N . ILE B 1 74 ? 4.656 21.969 -1.652 1 95.75 74 ILE B N 1
ATOM 1492 C CA . ILE B 1 74 ? 3.873 23.047 -2.244 1 95.75 74 ILE B CA 1
ATOM 1493 C C . ILE B 1 74 ? 2.422 22.953 -1.781 1 95.75 74 ILE B C 1
ATOM 1495 O O . ILE B 1 74 ? 1.786 21.906 -1.939 1 95.75 74 ILE B O 1
ATOM 1499 N N . GLU B 1 75 ? 1.968 24.047 -1.247 1 96.31 75 GLU B N 1
ATOM 1500 C CA . GLU B 1 75 ? 0.575 24.125 -0.815 1 96.31 75 GLU B CA 1
ATOM 1501 C C . GLU B 1 75 ? -0.373 24.156 -2.01 1 96.31 75 GLU B C 1
ATOM 1503 O O . GLU B 1 75 ? -0.087 24.797 -3.021 1 96.31 75 GLU B O 1
ATOM 1508 N N . LEU B 1 76 ? -1.508 23.469 -1.829 1 95.06 76 LEU B N 1
ATOM 1509 C CA . LEU B 1 76 ? -2.584 23.547 -2.811 1 95.06 76 LEU B CA 1
ATOM 1510 C C . LEU B 1 76 ? -3.693 24.469 -2.328 1 95.06 76 LEU B C 1
ATOM 1512 O O . LEU B 1 76 ? -4.109 24.406 -1.171 1 95.06 76 LEU B O 1
ATOM 1516 N N . GLU B 1 77 ? -4.129 25.328 -3.188 1 91.06 77 GLU B N 1
ATOM 1517 C CA . GLU B 1 77 ? -5.199 26.25 -2.828 1 91.06 77 GLU B CA 1
ATOM 1518 C C . GLU B 1 77 ? -6.5 25.516 -2.539 1 91.06 77 GLU B C 1
ATOM 1520 O O . GLU B 1 77 ? -7.305 25.953 -1.715 1 91.06 77 GLU B O 1
ATOM 1525 N N . SER B 1 78 ? -6.723 24.453 -3.332 1 91.06 78 SER B N 1
ATOM 1526 C CA . SER B 1 78 ? -7.867 23.578 -3.141 1 91.06 78 SER B CA 1
ATOM 1527 C C . SER B 1 78 ? -7.504 22.125 -3.455 1 91.06 78 SER B C 1
ATOM 1529 O O . SER B 1 78 ? -6.52 21.859 -4.145 1 91.06 78 SER B O 1
ATOM 1531 N N . PRO B 1 79 ? -8.289 21.203 -2.91 1 89.06 79 PRO B N 1
ATOM 1532 C CA . PRO B 1 79 ? -7.992 19.797 -3.215 1 89.06 79 PRO B CA 1
ATOM 1533 C C . PRO B 1 79 ? -8.148 19.469 -4.699 1 89.06 79 PRO B C 1
ATOM 1535 O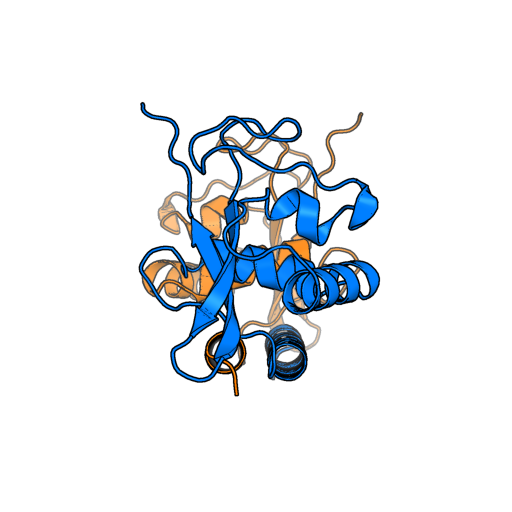 O . PRO B 1 79 ? -7.648 18.453 -5.164 1 89.06 79 PRO B O 1
ATOM 1538 N N . GLU B 1 80 ? -8.859 20.375 -5.391 1 90.69 80 GLU B N 1
ATOM 1539 C CA . GLU B 1 80 ? -9.117 20.109 -6.805 1 90.69 80 GLU B CA 1
ATOM 1540 C C . GLU B 1 80 ? -8.023 20.703 -7.688 1 90.69 80 GLU B C 1
ATOM 1542 O O . GLU B 1 80 ? -8 20.469 -8.898 1 90.69 80 GLU B O 1
ATOM 1547 N N . GLU B 1 81 ? -7.137 21.453 -7.047 1 90.69 81 GLU B N 1
ATOM 1548 C CA . GLU B 1 81 ? -6.047 22.062 -7.805 1 90.69 81 GLU B CA 1
ATOM 1549 C C . GLU B 1 81 ? -5.07 21 -8.312 1 90.69 81 GLU B C 1
ATOM 1551 O O . GLU B 1 81 ? -4.762 20.047 -7.598 1 90.69 81 GLU B O 1
ATOM 1556 N N . ALA B 1 82 ? -4.59 21.25 -9.539 1 90.25 82 ALA B N 1
ATOM 1557 C CA . ALA B 1 82 ? -3.621 20.312 -10.102 1 90.25 82 ALA B CA 1
ATOM 1558 C C . ALA B 1 82 ? -2.301 20.359 -9.336 1 90.25 82 ALA B C 1
ATOM 1560 O O . ALA B 1 82 ? -1.779 21.453 -9.055 1 90.25 82 ALA B O 1
ATOM 1561 N N . CYS B 1 83 ? -1.861 19.172 -8.898 1 90.56 83 CYS B N 1
ATOM 1562 C CA . CYS B 1 83 ? -0.551 19.016 -8.281 1 90.56 83 CYS B CA 1
ATOM 1563 C C . CYS B 1 83 ? 0.564 19.234 -9.297 1 90.56 83 CYS B C 1
ATOM 1565 O O . CYS B 1 83 ? 0.485 18.734 -10.422 1 90.56 83 CYS B O 1
ATOM 1567 N N . VAL B 1 84 ? 1.555 19.953 -8.977 1 88.31 84 VAL B N 1
ATOM 1568 C CA . VAL B 1 84 ? 2.666 20.25 -9.867 1 88.31 84 VAL B CA 1
ATOM 1569 C C . VAL B 1 84 ? 3.391 18.969 -10.25 1 88.31 84 VAL B C 1
ATOM 1571 O O . VAL B 1 84 ? 3.809 18.797 -11.398 1 88.31 84 VAL B O 1
ATOM 1574 N N . SER B 1 85 ? 3.502 18.031 -9.359 1 85.94 85 SER B N 1
ATOM 1575 C CA . SER B 1 85 ? 4.285 16.828 -9.547 1 85.94 85 SER B CA 1
ATOM 1576 C C . SER B 1 85 ? 3.484 15.758 -10.281 1 85.94 85 SER B C 1
ATOM 1578 O O . SER B 1 85 ? 4.047 14.961 -11.047 1 85.94 85 SER B O 1
ATOM 1580 N N . HIS B 1 86 ? 2.064 15.75 -10.102 1 86.75 86 HIS B N 1
ATOM 1581 C CA . HIS B 1 86 ? 1.303 14.594 -10.57 1 86.75 86 HIS B CA 1
ATOM 1582 C C . HIS B 1 86 ? 0.036 15.031 -11.297 1 86.75 86 HIS B C 1
ATOM 1584 O O . HIS B 1 86 ? -0.729 14.188 -11.773 1 86.75 86 HIS B O 1
ATOM 1590 N N . GLY B 1 87 ? -0.151 16.344 -11.312 1 86.5 87 GLY B N 1
ATOM 1591 C CA . GLY B 1 87 ? -1.411 16.812 -11.867 1 86.5 87 GLY B CA 1
ATOM 1592 C C . GLY B 1 87 ? -2.609 16.453 -11.008 1 86.5 87 GLY B C 1
ATOM 1593 O O . GLY B 1 87 ? -2.621 16.719 -9.812 1 86.5 87 GLY B O 1
ATOM 1594 N N . LEU B 1 88 ? -3.635 15.773 -11.648 1 80.25 88 LEU B N 1
ATOM 1595 C CA . LEU B 1 88 ? -4.832 15.391 -10.906 1 80.25 88 LEU B CA 1
ATOM 1596 C C . LEU B 1 88 ? -4.781 13.914 -10.516 1 80.25 88 LEU B C 1
ATOM 1598 O O . LEU B 1 88 ? -5.754 13.375 -9.984 1 80.25 88 LEU B O 1
ATOM 1602 N N . SER B 1 89 ? -3.674 13.297 -10.648 1 80.38 89 SER B N 1
ATOM 1603 C CA . SER B 1 89 ? -3.531 11.867 -10.43 1 80.38 89 SER B CA 1
ATOM 1604 C C . SER B 1 89 ? -2.803 11.578 -9.117 1 80.38 89 SER B C 1
ATOM 1606 O O . SER B 1 89 ? -1.849 10.797 -9.094 1 80.38 89 SER B O 1
ATOM 1608 N N . CYS B 1 90 ? -3.199 12.336 -8.148 1 87.56 90 CYS B N 1
ATOM 1609 C CA . CYS B 1 90 ? -2.562 12.023 -6.875 1 87.56 90 CYS B CA 1
ATOM 1610 C C . CYS B 1 90 ? -3.547 12.172 -5.719 1 87.56 90 CYS B C 1
ATOM 1612 O O . CYS B 1 90 ? -4.629 12.734 -5.895 1 87.56 90 CYS B O 1
ATOM 1614 N N . LYS B 1 91 ? -3.184 11.641 -4.59 1 93.81 91 LYS B N 1
ATOM 1615 C CA . LYS B 1 91 ? -3.932 11.758 -3.34 1 93.81 91 LYS B CA 1
ATOM 1616 C C . LYS B 1 91 ? -3.531 13.016 -2.572 1 93.81 91 LYS B C 1
ATOM 1618 O O . LYS B 1 91 ? -2.354 13.383 -2.539 1 93.81 91 LYS B O 1
ATOM 1623 N N . ARG B 1 92 ? -4.574 13.633 -2.014 1 96.88 92 ARG B N 1
ATOM 1624 C CA . ARG B 1 92 ? -4.312 14.828 -1.225 1 96.88 92 ARG B CA 1
ATOM 1625 C C . ARG B 1 92 ? -4.344 14.523 0.269 1 96.88 92 ARG B C 1
ATOM 1627 O O . ARG B 1 92 ? -5.012 13.578 0.699 1 96.88 92 ARG B O 1
ATOM 1634 N N . VAL B 1 93 ? -3.619 15.367 0.978 1 98.06 93 VAL B N 1
ATOM 1635 C CA . VAL B 1 93 ? -3.594 15.203 2.428 1 98.06 93 VAL B CA 1
ATOM 1636 C C . VAL B 1 93 ? -3.533 16.562 3.102 1 98.06 93 VAL B C 1
ATOM 1638 O O . VAL B 1 93 ? -2.926 17.5 2.574 1 98.06 93 VAL B O 1
ATOM 1641 N N . MET B 1 94 ? -4.199 16.703 4.191 1 98.25 94 MET B N 1
ATOM 1642 C CA . MET B 1 94 ? -4.047 17.859 5.078 1 98.25 94 MET B CA 1
ATOM 1643 C C . MET B 1 94 ? -4.047 17.422 6.539 1 98.25 94 MET B C 1
ATOM 1645 O O . MET B 1 94 ? -4.422 16.297 6.852 1 98.25 94 MET B O 1
ATOM 1649 N N . VAL B 1 95 ? -3.547 18.297 7.34 1 98.62 95 VAL B N 1
ATOM 1650 C CA . VAL B 1 95 ? -3.627 18.078 8.781 1 98.62 95 VAL B CA 1
ATOM 1651 C C . VAL B 1 95 ? -4.82 18.844 9.352 1 98.62 95 VAL B C 1
ATOM 1653 O O . VAL B 1 95 ? -5.039 20.016 9.031 1 98.62 95 VAL B O 1
ATOM 1656 N N . VAL B 1 96 ? -5.59 18.125 10.109 1 98.44 96 VAL B N 1
ATOM 1657 C CA . VAL B 1 96 ? -6.691 18.734 10.852 1 98.44 96 VAL B CA 1
ATOM 1658 C C . VAL B 1 96 ? -6.582 18.375 12.328 1 98.44 96 VAL B C 1
ATOM 1660 O O . VAL B 1 96 ? -5.688 17.625 12.727 1 98.44 96 VAL B O 1
ATOM 1663 N N . GLN B 1 97 ? -7.438 18.953 13.094 1 97.44 97 GLN B N 1
ATOM 1664 C CA . GLN B 1 97 ? -7.5 18.625 14.516 1 97.44 97 GLN B CA 1
ATOM 1665 C C . GLN B 1 97 ? -8.867 18.062 14.883 1 97.44 97 GLN B C 1
ATOM 1667 O O . GLN B 1 97 ? -9.891 18.531 14.391 1 97.44 97 GLN B O 1
ATOM 1672 N N . ASP B 1 98 ? -8.789 17.078 15.734 1 94.94 98 ASP B N 1
ATOM 1673 C CA . ASP B 1 98 ? -10.062 16.547 16.234 1 94.94 98 ASP B CA 1
ATOM 1674 C C . ASP B 1 98 ? -10.562 17.375 17.422 1 94.94 98 ASP B C 1
ATOM 1676 O O . ASP B 1 98 ? -9.992 18.422 17.75 1 94.94 98 ASP B O 1
ATOM 1680 N N . GLU B 1 99 ? -11.719 16.938 18.031 1 93.56 99 GLU B N 1
ATOM 1681 C CA . GLU B 1 99 ? -12.375 17.672 19.125 1 93.56 99 GLU B CA 1
ATOM 1682 C C . GLU B 1 99 ? -11.461 17.797 20.344 1 93.56 99 GLU B C 1
ATOM 1684 O O . GLU B 1 99 ? -11.594 18.719 21.125 1 93.56 99 GLU B O 1
ATOM 1689 N N . LEU B 1 100 ? -10.453 16.922 20.469 1 94.75 100 LEU B N 1
ATOM 1690 C CA . LEU B 1 100 ? -9.57 16.906 21.625 1 94.75 100 LEU B CA 1
ATOM 1691 C C . LEU B 1 100 ? -8.266 17.641 21.328 1 94.75 100 LEU B C 1
ATOM 1693 O O . LEU B 1 100 ? -7.359 17.672 22.156 1 94.75 100 LEU B O 1
ATOM 1697 N N . GLY B 1 101 ? -8.156 18.141 20.203 1 94.25 101 GLY B N 1
ATOM 1698 C CA . GLY B 1 101 ? -6.957 18.891 19.859 1 94.25 101 GLY B CA 1
ATOM 1699 C C . GLY B 1 101 ? -5.859 18.016 19.281 1 94.25 101 GLY B C 1
ATOM 1700 O O . GLY B 1 101 ? -4.73 18.469 19.078 1 94.25 101 GLY B O 1
ATOM 1701 N N . CYS B 1 102 ? -6.191 16.781 18.984 1 95.44 102 CY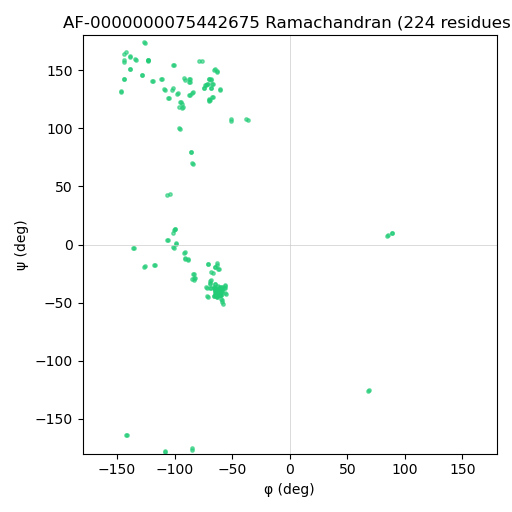S B N 1
ATOM 1702 C CA . CYS B 1 102 ? -5.215 15.859 18.422 1 95.44 102 CYS B CA 1
ATOM 1703 C C . CYS B 1 102 ? -5.121 16.016 16.906 1 95.44 102 CYS B C 1
ATOM 1705 O O . CYS B 1 102 ? -6.141 16.047 16.219 1 95.44 102 CYS B O 1
ATOM 1707 N N . ARG B 1 103 ? -3.852 16.141 16.422 1 98.12 103 ARG B N 1
ATOM 1708 C CA . ARG B 1 103 ? -3.617 16.266 14.992 1 98.12 103 ARG B CA 1
ATOM 1709 C C . ARG B 1 103 ? -3.859 14.938 14.273 1 98.12 103 ARG B C 1
ATOM 1711 O O . ARG B 1 103 ? -3.496 13.875 14.781 1 98.12 103 ARG B O 1
ATOM 1718 N N . GLN B 1 104 ? -4.562 15.078 13.062 1 98.56 104 GLN B N 1
ATOM 1719 C CA . GLN B 1 104 ? -4.891 13.93 12.227 1 98.56 104 GLN B CA 1
ATOM 1720 C C . GLN B 1 104 ? -4.684 14.242 10.75 1 98.56 104 GLN B C 1
ATOM 1722 O O . GLN B 1 104 ? -4.789 15.406 10.336 1 98.56 104 GLN B O 1
ATOM 1727 N N . LEU B 1 105 ? -4.379 13.195 10.062 1 98.69 105 LEU B N 1
ATOM 1728 C CA . LEU B 1 105 ? -4.316 13.328 8.609 1 98.69 105 LEU B CA 1
ATOM 1729 C C . LEU B 1 105 ? -5.688 13.102 7.98 1 98.69 105 LEU B C 1
ATOM 1731 O O . LEU B 1 105 ? -6.352 12.109 8.281 1 98.69 105 LEU B O 1
ATOM 1735 N N . ARG B 1 106 ? -6.102 14.031 7.156 1 98.56 106 ARG B N 1
ATOM 1736 C CA . ARG B 1 106 ? -7.289 13.898 6.32 1 98.56 106 ARG B CA 1
ATOM 1737 C C . ARG B 1 106 ? -6.914 13.781 4.848 1 98.56 106 ARG B C 1
ATOM 1739 O O . ARG B 1 106 ? -5.992 14.461 4.383 1 98.56 106 ARG B O 1
ATOM 1746 N N . PHE B 1 107 ? -7.656 12.969 4.168 1 98.06 107 PHE B N 1
ATOM 1747 C CA . PHE B 1 107 ? -7.273 12.68 2.793 1 98.06 107 PHE B CA 1
ATOM 1748 C C . PHE B 1 107 ? -8.406 13.016 1.829 1 98.06 107 PHE B C 1
ATOM 1750 O O . PHE B 1 107 ? -9.562 13.125 2.236 1 98.06 107 PHE B O 1
ATOM 1757 N N . LYS B 1 108 ? -8.039 13.211 0.628 1 96.19 108 LYS B N 1
ATOM 1758 C CA . LYS B 1 108 ? -8.992 13.398 -0.461 1 96.19 108 LYS B CA 1
ATOM 1759 C C . LYS B 1 108 ? -8.461 12.812 -1.765 1 96.19 108 LYS B C 1
ATOM 1761 O O . LYS B 1 108 ? -7.277 12.969 -2.084 1 96.19 108 LYS B O 1
ATOM 1766 N N . THR B 1 109 ? -9.266 12.062 -2.383 1 89.81 109 THR B N 1
ATOM 1767 C CA . THR B 1 109 ? -8.961 11.578 -3.725 1 89.81 109 THR B CA 1
ATOM 1768 C C . THR B 1 109 ? -9.578 12.492 -4.781 1 89.81 109 THR B C 1
ATOM 1770 O O . THR B 1 109 ? -10.766 12.812 -4.711 1 89.81 109 THR B O 1
ATOM 1773 N N . VAL B 1 110 ? -8.648 12.961 -5.602 1 82.81 110 VAL B N 1
ATOM 1774 C CA . VAL B 1 110 ? -9.156 13.82 -6.66 1 82.81 110 VAL B CA 1
ATOM 1775 C C . VAL B 1 110 ? -9.367 13.008 -7.934 1 82.81 110 VAL B C 1
ATOM 1777 O O . VAL B 1 110 ? -8.5 12.227 -8.336 1 82.81 110 VAL B O 1
ATOM 1780 N N . HIS B 1 111 ? -10.539 12.961 -8.336 1 69.44 111 HIS B N 1
ATOM 1781 C CA . HIS B 1 111 ? -10.867 12.305 -9.594 1 69.44 111 HIS B CA 1
ATOM 1782 C C . HIS B 1 111 ? -10.898 13.297 -10.75 1 69.44 111 HIS B C 1
ATOM 1784 O O . HIS B 1 111 ? -11.328 14.445 -10.578 1 69.44 111 HIS B O 1
ATOM 1790 N N . ARG B 1 112 ? -10.016 12.977 -11.703 1 58.25 112 ARG B N 1
ATOM 1791 C CA . ARG B 1 112 ? -10.203 13.781 -12.906 1 58.25 112 ARG B CA 1
ATOM 1792 C C . ARG B 1 112 ? -11.656 13.75 -13.367 1 58.25 112 ARG B C 1
ATOM 1794 O O . ARG B 1 112 ? -12.289 12.688 -13.367 1 58.25 112 ARG B O 1
ATOM 1801 N N . ALA B 1 113 ? -12.258 15 -13.102 1 47.16 113 ALA B N 1
ATOM 1802 C CA . ALA B 1 113 ? -13.539 15.023 -13.805 1 47.16 113 ALA B CA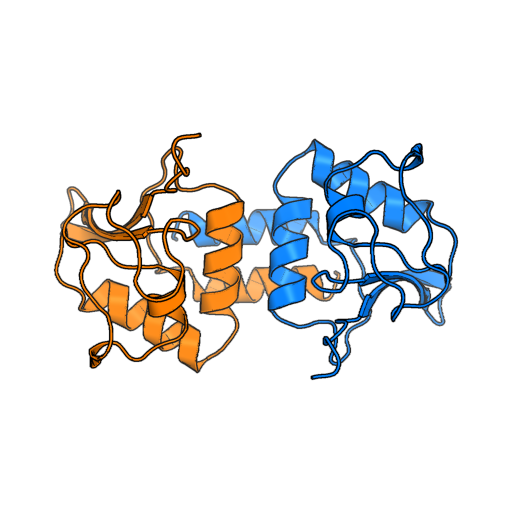 1
ATOM 1803 C C . ALA B 1 113 ? -13.43 14.344 -15.164 1 47.16 113 ALA B C 1
ATOM 1805 O O . ALA B 1 113 ? -12.453 14.547 -15.891 1 47.16 113 ALA B O 1
ATOM 1806 N N . GLU B 1 114 ? -13.961 13.25 -15.328 1 34.44 114 GLU B N 1
ATOM 1807 C CA . GLU B 1 114 ? -14.086 12.828 -16.719 1 34.44 114 GLU B CA 1
ATOM 1808 C C . GLU B 1 114 ? -14.555 13.977 -17.609 1 34.44 114 GLU B C 1
ATOM 1810 O O . GLU B 1 114 ? -15.258 14.875 -17.141 1 34.44 114 GLU B O 1
#

Secondary structure (DSSP, 8-state):
--HHHHHHHHHHHHTTT--B--STTSSHHHHHHHHHHHHSHHHHHHHHHHHHHSPBT-BEEHHHHHHS-GGG---BSSTTSPBTTTBTSSEEEEEEE-TTS-EEEEEEEPP---/--HHHHHHHHHHHHTTT--B--STTS-HHHHHHHHHHHHSHHHHHHHHHHHHHSPBT-BEEHHHHHHS-GGG---BSSTTSPBTTTBTSSEEEEEEE-TTS-EEEEEEEPP---

Organism: Fusarium oxysporum f. sp. cubense (strain race 4) (NCBI:txid2502994)